Protein AF-A0A9N8HW04-F1 (afdb_monomer_lite)

InterPro domains:
  IPR012430 Transmembrane protein 43 family [PF07787] (110-336)
  IPR012430 Transmembrane protein 43 family [PTHR13416] (10-334)

Secondary structure (DSSP, 8-state):
--EEEEEEEEE-HHHHHHHHHHHGGGHHHHHHHHHHHHHHHHHHHHHHHHHHHHHHHH-EE-S--SS--GGGTTSEEEEEEEEEESS----TTT----TTEEEEEEEEEEEEEEEEEEEEEEE-TTS-EEEEEEEEEEEEEESS---GGGSTT-TT----TT--SS--EEEE-SSEEETTEE--HHHHTT----EE--S---GGG---HHHHHH-EEETTEEEESSSBTTB--TT-EEEEEEEEESEEEEEEEEEETTEEE-EE-TTS-EE-EEEES---HHHHHHHHHHHHHHHHHHHHHHHHHHHHHHHHHHHHHHHHHHTT-THHHHHHHTT--

Organism: NCBI:txid568900

Radius of gyration: 28.49 Å; chains: 1; bounding box: 85×42×63 Å

pLDDT: mean 92.38, std 10.56, range [38.78, 98.62]

Sequence (337 aa):
MSDSVVRITHQSYGSRIAGSCKALCFVPIFLIAGILVLSWNEGNLVTQRKALDEGLKSVVDIPSTESVNAENEGSLIHFVGTAKPDSQVTDPIFGVAPPNALLLKRTVEMYQWTESSHSETRKNTGGSTDTVTTYSYSKEWRDRAVDSGSFEESSGHQNPSGGMLFPSDTVAANPIHVGAFELSSAVVQKMHWYQPLQSGISVDTIQDNSTRNQATVFGSRFYFGDGSSGSPQIGDTRVSFEQVPSQTISVVAKQIGESLSSYTAKSGGSVLLVEAGPHDAAEMFKHANEALTIQTWLIRLGGFLLIYFAFEIAMKPLSVFADVLPFLGDLVEAGTS

Foldseek 3Di:
DWDKDKDKDKFALVNLLVVLVVLLVCLVVLLVVLVVLLVVLVLQLVLALVVLVVLLVFEAEDADQQDDDPVLAQGWYKYKFWKFFPDFDADPAQLQTDPGFQKKWKQKWFWFKDKDKDWDWDADAQLMIMIMIMITIDTDIDSWDDCLVPDPCSDVRDADPPIGPDHIDMDGGPFMDGNLATEDPVQSVVQPPWDWDQDRRDLVSGPDPVVSVQWDDDGQKTKGDDADPVGDDHGIMIMTMITHHGAMKMWTFRDHPRYGHWRQDPSRHTDIFIGGDDDDSVRRSVVVSVVSVVVSVVSNVVSVVSNVVSVVSVCSSVVSVCSNDPVVVVVVVVVVD

Structure (mmCIF, N/CA/C/O backbone):
data_AF-A0A9N8HW04-F1
#
_entry.id   AF-A0A9N8HW04-F1
#
loop_
_atom_site.group_PDB
_atom_site.id
_atom_site.type_symbol
_atom_site.label_atom_id
_atom_site.label_alt_id
_atom_site.label_comp_id
_atom_site.label_asym_id
_atom_site.label_entity_id
_atom_site.label_seq_id
_atom_site.pdbx_PDB_ins_code
_atom_site.Cartn_x
_atom_site.Cartn_y
_atom_site.Cartn_z
_atom_site.occupancy
_atom_site.B_iso_or_equiv
_atom_site.auth_seq_id
_atom_site.auth_comp_id
_atom_site.auth_asym_id
_atom_site.auth_atom_id
_atom_site.pdbx_PDB_model_num
ATOM 1 N N . MET A 1 1 ? 14.595 -18.030 -25.231 1.00 42.56 1 MET A N 1
ATOM 2 C CA . MET A 1 1 ? 15.761 -17.149 -25.439 1.00 42.56 1 MET A CA 1
ATOM 3 C C . MET A 1 1 ? 15.282 -15.757 -25.094 1.00 42.56 1 MET A C 1
ATOM 5 O O . MET A 1 1 ? 14.237 -15.382 -25.605 1.00 42.56 1 MET A O 1
ATOM 9 N N . SER A 1 2 ? 15.911 -15.093 -24.127 1.00 52.59 2 SER A N 1
ATOM 10 C CA . SER A 1 2 ? 15.539 -13.733 -23.725 1.00 52.59 2 SER A CA 1
ATOM 11 C C . SER A 1 2 ? 15.794 -12.791 -24.895 1.00 52.59 2 SER A C 1
ATOM 13 O O . SER A 1 2 ? 16.908 -12.774 -25.419 1.00 52.59 2 SER A O 1
ATOM 15 N N . ASP A 1 3 ? 14.759 -12.072 -25.320 1.00 82.56 3 ASP A N 1
ATOM 16 C CA . ASP A 1 3 ? 14.910 -10.974 -26.265 1.00 82.56 3 ASP A CA 1
ATOM 17 C C . ASP A 1 3 ? 15.660 -9.853 -25.538 1.00 82.56 3 ASP A C 1
ATOM 19 O O . ASP A 1 3 ? 15.223 -9.388 -24.479 1.00 82.56 3 ASP A O 1
ATOM 23 N N . SER A 1 4 ? 16.856 -9.522 -26.017 1.00 86.44 4 SER A N 1
ATOM 24 C CA . SER A 1 4 ? 17.718 -8.541 -25.368 1.00 86.44 4 SER A CA 1
ATOM 25 C C . SER A 1 4 ? 18.508 -7.743 -26.386 1.00 86.44 4 SER A C 1
ATOM 27 O O . SER A 1 4 ? 19.079 -8.310 -27.320 1.00 86.44 4 SER A O 1
ATOM 29 N N . VAL A 1 5 ? 18.611 -6.442 -26.146 1.00 89.62 5 VAL A N 1
ATOM 30 C CA . VAL A 1 5 ? 19.354 -5.502 -26.982 1.00 89.62 5 VAL A CA 1
ATOM 31 C C . VAL A 1 5 ? 20.485 -4.899 -26.165 1.00 89.62 5 VAL A C 1
ATOM 33 O O . VAL A 1 5 ? 20.307 -4.511 -25.013 1.00 89.62 5 VAL A O 1
ATOM 36 N N . VAL A 1 6 ? 21.669 -4.818 -26.769 1.00 90.62 6 VAL A N 1
ATOM 37 C CA . VAL A 1 6 ? 22.848 -4.218 -26.141 1.00 90.62 6 VAL A CA 1
ATOM 38 C C . VAL A 1 6 ? 23.112 -2.855 -26.768 1.00 90.62 6 VAL A C 1
ATOM 40 O O . VAL A 1 6 ? 23.214 -2.726 -27.990 1.00 90.62 6 VAL A O 1
ATOM 43 N N . ARG A 1 7 ? 23.267 -1.837 -25.922 1.00 90.31 7 ARG A N 1
ATOM 44 C CA . ARG A 1 7 ? 23.743 -0.507 -26.303 1.00 90.31 7 ARG A CA 1
ATOM 45 C C . ARG A 1 7 ? 25.068 -0.233 -25.618 1.00 90.31 7 ARG A C 1
ATOM 47 O O . ARG A 1 7 ? 25.233 -0.483 -24.427 1.00 90.31 7 ARG A O 1
ATOM 54 N N . ILE A 1 8 ? 26.016 0.288 -26.385 1.00 89.06 8 ILE A N 1
ATOM 55 C CA . ILE A 1 8 ? 27.321 0.692 -25.872 1.00 89.06 8 ILE A CA 1
ATOM 56 C C . ILE A 1 8 ? 27.398 2.205 -25.975 1.00 89.06 8 ILE A C 1
ATOM 58 O O . ILE A 1 8 ? 27.289 2.765 -27.064 1.00 89.06 8 ILE A O 1
ATOM 62 N N . THR A 1 9 ? 27.598 2.858 -24.838 1.00 89.38 9 THR A N 1
ATOM 63 C CA . THR A 1 9 ? 27.831 4.299 -24.773 1.00 89.38 9 THR A CA 1
ATOM 64 C C . THR A 1 9 ? 29.284 4.549 -24.413 1.00 89.38 9 THR A C 1
ATOM 66 O O . THR A 1 9 ? 29.752 4.110 -23.364 1.00 89.38 9 THR A O 1
ATOM 69 N N . HIS A 1 10 ? 29.987 5.284 -25.271 1.00 87.12 10 HIS A N 1
ATOM 70 C CA . HIS A 1 10 ? 31.363 5.695 -25.025 1.00 87.12 10 HIS A CA 1
ATOM 71 C C . HIS A 1 10 ? 31.406 7.073 -24.360 1.00 87.12 10 HIS A C 1
ATOM 73 O O . HIS A 1 10 ? 30.796 8.030 -24.844 1.00 87.12 10 HIS A O 1
ATOM 79 N N . GLN A 1 11 ? 32.177 7.204 -23.283 1.00 86.25 11 GLN A N 1
ATOM 80 C CA . GLN A 1 11 ? 32.468 8.487 -22.652 1.00 86.25 11 GLN A CA 1
ATOM 81 C C . GLN A 1 11 ? 33.967 8.769 -22.667 1.00 86.25 11 GLN A C 1
ATOM 83 O O . GLN A 1 11 ? 34.772 8.049 -22.071 1.00 86.25 11 GLN A O 1
ATOM 88 N N . SER A 1 12 ? 34.336 9.882 -23.303 1.00 86.88 12 SER A N 1
ATOM 89 C CA . SER A 1 12 ? 35.713 10.368 -23.288 1.00 86.88 12 SER A CA 1
ATOM 90 C C . SER A 1 12 ? 36.120 10.824 -21.886 1.00 86.88 12 SER A C 1
ATOM 92 O O . SER A 1 12 ? 35.294 11.294 -21.100 1.00 86.88 12 SER A O 1
ATOM 94 N N . TYR A 1 13 ? 37.416 10.746 -21.583 1.00 81.56 13 TYR A N 1
ATOM 95 C CA . TYR A 1 13 ? 37.965 11.165 -20.292 1.00 81.56 13 TYR A CA 1
ATOM 96 C C . TYR A 1 13 ? 37.568 12.601 -19.902 1.00 81.56 13 TYR A C 1
ATOM 98 O O . TYR A 1 13 ? 37.073 12.842 -18.801 1.00 81.56 13 TYR A O 1
ATOM 106 N N . GLY A 1 14 ? 37.699 13.554 -20.832 1.00 81.69 14 GLY A N 1
ATOM 107 C CA . GLY A 1 14 ? 37.302 14.947 -20.597 1.00 81.69 14 GLY A CA 1
ATOM 108 C C . GLY A 1 14 ? 35.804 15.107 -20.310 1.00 81.69 14 GLY A C 1
ATOM 109 O O . GLY A 1 14 ? 35.427 15.907 -19.454 1.00 81.69 14 GLY A O 1
ATOM 110 N N . SER A 1 15 ? 34.950 14.307 -20.962 1.00 84.31 15 SER A N 1
ATOM 111 C CA . SER A 1 15 ? 33.507 14.286 -20.687 1.00 84.31 15 SER A CA 1
ATOM 112 C C . SER A 1 15 ? 33.207 13.733 -19.290 1.00 84.31 15 SER A C 1
ATOM 114 O O . SER A 1 15 ? 32.414 14.327 -18.558 1.00 84.31 15 SER A O 1
ATOM 116 N N . ARG A 1 16 ? 33.911 12.672 -18.859 1.00 86.25 16 ARG A N 1
ATOM 117 C CA . ARG A 1 16 ? 33.803 12.114 -17.498 1.00 86.25 16 ARG A CA 1
ATOM 118 C C . ARG A 1 16 ? 34.199 13.131 -16.425 1.00 86.25 16 ARG A C 1
ATOM 120 O O . ARG A 1 16 ? 33.472 13.279 -15.443 1.00 86.25 16 ARG A O 1
ATOM 127 N N . ILE A 1 17 ? 35.293 13.878 -16.622 1.00 83.69 17 ILE A N 1
ATOM 128 C CA . ILE A 1 17 ? 35.695 14.952 -15.695 1.00 83.69 17 ILE A CA 1
ATOM 129 C C . ILE A 1 17 ? 34.605 16.022 -15.631 1.00 83.69 17 ILE A C 1
ATOM 131 O O . ILE A 1 17 ? 34.114 16.331 -14.545 1.00 83.69 17 ILE A O 1
ATOM 135 N N . ALA A 1 18 ? 34.186 16.556 -16.782 1.00 84.25 18 ALA A N 1
ATOM 136 C CA . ALA A 1 18 ? 33.175 17.608 -16.832 1.00 84.25 18 ALA A CA 1
ATOM 137 C C . ALA A 1 18 ? 31.848 17.163 -16.190 1.00 84.25 18 ALA A C 1
ATOM 139 O O . ALA A 1 18 ? 31.234 17.934 -15.452 1.00 84.25 18 ALA A O 1
ATOM 140 N N . GLY A 1 19 ? 31.427 15.917 -16.426 1.00 85.50 19 GLY A N 1
ATOM 141 C CA . GLY A 1 19 ? 30.257 15.310 -15.793 1.00 85.50 19 GLY A CA 1
ATOM 142 C C . GLY A 1 19 ? 30.403 15.196 -14.276 1.00 85.50 19 GLY A C 1
ATOM 143 O O . GLY A 1 19 ? 29.504 15.607 -13.545 1.00 85.50 19 GLY A O 1
ATOM 144 N N . SER A 1 20 ? 31.555 14.723 -13.791 1.00 84.31 20 SER A N 1
ATOM 145 C CA . SER A 1 20 ? 31.823 14.605 -12.352 1.00 84.31 20 SER A CA 1
ATOM 146 C C . SER A 1 20 ? 31.827 15.966 -11.638 1.00 84.31 20 SER A C 1
ATOM 148 O O . SER A 1 20 ? 31.242 16.094 -10.565 1.00 84.31 20 SER A O 1
ATOM 150 N N . CYS A 1 21 ? 32.382 17.013 -12.261 1.00 86.44 21 CYS A N 1
ATOM 151 C CA . CYS A 1 21 ? 32.350 18.372 -11.722 1.00 86.44 21 CYS A CA 1
ATOM 152 C C . CYS A 1 21 ? 30.934 18.962 -11.709 1.00 86.44 21 CYS A C 1
ATOM 154 O O . CYS A 1 21 ? 30.562 19.618 -10.743 1.00 86.44 21 CYS A O 1
ATOM 156 N N . LYS A 1 22 ? 30.115 18.711 -12.742 1.00 88.31 22 LYS A N 1
ATOM 157 C CA . LYS A 1 22 ? 28.698 19.124 -12.747 1.00 88.31 22 LYS A CA 1
ATOM 158 C C . LYS A 1 22 ? 27.902 18.418 -11.649 1.00 88.31 22 LYS A C 1
ATOM 160 O O . LYS A 1 22 ? 27.037 19.032 -11.031 1.00 88.31 22 LYS A O 1
ATOM 165 N N . ALA A 1 23 ? 28.212 17.148 -11.380 1.00 89.75 23 ALA A N 1
ATOM 166 C CA . ALA A 1 23 ? 27.545 16.378 -10.337 1.00 89.75 23 ALA A CA 1
ATOM 167 C C . ALA A 1 23 ? 27.769 16.967 -8.928 1.00 89.75 23 ALA A C 1
ATOM 169 O O . ALA A 1 23 ? 26.885 16.853 -8.080 1.00 89.75 23 ALA A O 1
ATOM 170 N N . LEU A 1 24 ? 28.887 17.674 -8.692 1.00 92.25 24 LEU A N 1
ATOM 171 C CA . LEU A 1 24 ? 29.163 18.353 -7.417 1.00 92.25 24 LEU A CA 1
ATOM 172 C C . LEU A 1 24 ? 28.072 19.352 -7.012 1.00 92.25 24 LEU A C 1
ATOM 174 O O . LEU A 1 24 ? 27.834 19.531 -5.820 1.00 92.25 24 LEU A O 1
ATOM 178 N N . CYS A 1 25 ? 27.365 19.962 -7.969 1.00 92.94 25 CYS A N 1
ATOM 179 C CA . CYS A 1 25 ? 26.252 20.867 -7.672 1.00 92.94 25 CYS A CA 1
ATOM 180 C C . CYS A 1 25 ? 25.104 20.172 -6.917 1.00 92.94 25 CYS A C 1
ATOM 182 O O . CYS A 1 25 ? 24.366 20.834 -6.192 1.00 92.94 25 CYS A O 1
ATOM 184 N N . PHE A 1 26 ? 24.968 18.847 -7.045 1.00 92.25 26 PHE A N 1
ATOM 185 C CA . PHE A 1 26 ? 23.940 18.071 -6.350 1.00 92.25 26 PHE A CA 1
ATOM 186 C C . PHE A 1 26 ? 24.361 17.609 -4.951 1.00 92.25 26 PHE A C 1
ATOM 188 O O . PHE A 1 26 ? 23.495 17.297 -4.139 1.00 92.25 26 PHE A O 1
ATOM 195 N N . VAL A 1 27 ? 25.657 17.606 -4.621 1.00 95.81 27 VAL A N 1
ATOM 196 C CA . VAL A 1 27 ? 26.157 17.221 -3.286 1.00 95.81 27 VAL A CA 1
ATOM 197 C C . VAL A 1 27 ? 25.471 17.994 -2.153 1.00 95.81 27 VAL A C 1
ATOM 199 O O . VAL A 1 27 ? 24.933 17.340 -1.256 1.00 95.81 27 VAL A O 1
ATOM 202 N N . PRO A 1 28 ? 25.411 19.346 -2.160 1.00 96.81 28 PRO A N 1
ATOM 203 C CA . PRO A 1 28 ? 24.719 20.071 -1.096 1.00 96.81 28 PRO A CA 1
ATOM 204 C C . PRO A 1 28 ? 23.227 19.722 -1.029 1.00 96.81 28 PRO A C 1
ATOM 206 O O . PRO A 1 28 ? 22.677 19.661 0.065 1.00 96.81 28 PRO A O 1
ATOM 209 N N . ILE A 1 29 ? 22.584 19.429 -2.166 1.00 96.25 29 ILE A N 1
ATOM 210 C CA . ILE A 1 29 ? 21.167 19.041 -2.214 1.00 96.25 29 ILE A CA 1
ATOM 211 C C . ILE A 1 29 ? 20.957 17.708 -1.491 1.00 96.25 29 ILE A C 1
ATOM 213 O O . ILE A 1 29 ? 20.117 17.632 -0.597 1.00 96.25 29 ILE A O 1
ATOM 217 N N . PHE A 1 30 ? 21.739 16.676 -1.824 1.00 96.19 30 PHE A N 1
ATOM 218 C CA . PHE A 1 30 ? 21.630 15.362 -1.184 1.00 96.19 30 PHE A CA 1
ATOM 219 C C . PHE A 1 30 ? 21.978 15.404 0.309 1.00 96.19 30 PHE A C 1
ATOM 221 O O . PHE A 1 30 ? 21.283 14.777 1.108 1.00 96.19 30 PHE A O 1
ATOM 228 N N . LEU A 1 31 ? 22.999 16.175 0.705 1.00 97.69 31 LEU A N 1
ATOM 229 C CA . LEU A 1 31 ? 23.351 16.351 2.118 1.00 97.69 31 LEU A CA 1
ATOM 230 C C . LEU A 1 31 ? 22.223 17.024 2.904 1.00 97.69 31 LEU A C 1
ATOM 232 O O . LEU A 1 31 ? 21.816 16.512 3.945 1.00 97.69 31 LEU A O 1
ATOM 236 N N . ILE A 1 32 ? 21.692 18.143 2.401 1.00 97.69 32 ILE A N 1
ATOM 237 C CA . ILE A 1 32 ? 20.599 18.865 3.064 1.00 97.69 32 ILE A CA 1
ATOM 238 C C . ILE A 1 32 ? 19.352 17.981 3.129 1.00 97.69 32 ILE A C 1
ATOM 240 O O . ILE A 1 32 ? 18.759 17.853 4.197 1.00 97.69 32 ILE A O 1
ATOM 244 N N . ALA A 1 33 ? 18.980 17.325 2.027 1.00 97.25 33 ALA A N 1
ATOM 245 C CA . ALA A 1 33 ? 17.832 16.426 1.994 1.00 97.25 33 ALA A CA 1
ATOM 246 C C . ALA A 1 33 ? 17.979 15.273 2.999 1.00 97.25 33 ALA A C 1
ATOM 248 O O . ALA A 1 33 ? 17.059 15.024 3.774 1.00 97.25 33 ALA A O 1
ATOM 249 N N . GLY A 1 34 ? 19.144 14.616 3.044 1.00 97.56 34 GLY A N 1
ATOM 250 C CA . GLY A 1 34 ? 19.423 13.547 4.002 1.00 97.56 34 GLY A CA 1
ATOM 251 C C . GLY A 1 34 ? 19.305 14.017 5.454 1.00 97.56 34 GLY A C 1
ATOM 252 O O . GLY A 1 34 ? 18.624 13.375 6.253 1.00 97.56 34 GLY A O 1
ATOM 253 N N . ILE A 1 35 ? 19.889 15.173 5.790 1.00 97.19 35 ILE A N 1
ATOM 254 C CA . ILE A 1 35 ? 19.800 15.760 7.137 1.00 97.19 35 ILE A CA 1
ATOM 255 C C . ILE A 1 35 ? 18.350 16.101 7.498 1.00 97.19 35 ILE A C 1
ATOM 257 O O . ILE A 1 35 ? 17.911 15.778 8.604 1.00 97.19 35 ILE A O 1
ATOM 261 N N . LEU A 1 36 ? 17.597 16.727 6.587 1.00 97.75 36 LEU A N 1
ATOM 262 C CA . LEU A 1 36 ? 16.200 17.100 6.822 1.00 97.75 36 LEU A CA 1
ATOM 263 C C . LEU A 1 36 ? 15.318 15.867 7.033 1.00 97.75 36 LEU A C 1
ATOM 265 O O . LEU A 1 36 ? 14.559 15.833 7.999 1.00 97.75 36 LEU A O 1
ATOM 269 N N . VAL A 1 37 ? 15.457 14.843 6.185 1.00 97.50 37 VAL A N 1
ATOM 270 C CA . VAL A 1 37 ? 14.709 13.581 6.302 1.00 97.50 37 VAL A CA 1
ATOM 271 C C . VAL A 1 37 ? 15.005 12.897 7.634 1.00 97.50 37 VAL A C 1
ATOM 273 O O . VAL A 1 37 ? 14.074 12.520 8.343 1.00 97.50 37 VAL A O 1
ATOM 276 N N . LEU A 1 38 ? 16.281 12.775 8.013 1.00 97.62 38 LEU A N 1
ATOM 277 C CA . LEU A 1 38 ? 16.673 12.151 9.279 1.00 97.62 38 LEU A CA 1
ATOM 278 C C . LEU A 1 38 ? 16.177 12.945 10.495 1.00 97.62 38 LEU A C 1
ATOM 280 O O . LEU A 1 38 ? 15.653 12.351 11.435 1.00 97.62 38 LEU A O 1
ATOM 284 N N . SER A 1 39 ? 16.299 14.275 10.467 1.00 97.62 39 SER A N 1
ATOM 285 C CA . SER A 1 39 ? 15.874 15.141 11.578 1.00 97.62 39 SER A CA 1
ATOM 286 C C . SER A 1 39 ? 14.357 15.126 11.756 1.00 97.62 39 SER A C 1
ATOM 288 O O . SER A 1 39 ? 13.860 15.005 12.875 1.00 97.62 39 SER A O 1
ATOM 290 N N . TRP A 1 40 ? 13.613 15.208 10.649 1.00 97.38 40 TRP A N 1
ATOM 291 C CA . TRP A 1 40 ? 12.157 15.096 10.650 1.00 97.38 40 TRP A CA 1
ATOM 292 C C . TRP A 1 40 ? 11.702 13.724 11.159 1.00 97.38 40 TRP A C 1
ATOM 294 O O . TRP A 1 40 ? 10.812 13.645 12.005 1.00 97.38 40 TRP A O 1
ATOM 304 N N . ASN A 1 41 ? 12.358 12.648 10.713 1.00 97.50 41 ASN A N 1
ATOM 305 C CA . ASN A 1 41 ? 12.060 11.290 11.157 1.00 97.50 41 ASN A CA 1
ATOM 306 C C . ASN A 1 41 ? 12.289 11.105 12.666 1.00 97.50 41 ASN A C 1
ATOM 308 O O . ASN A 1 41 ? 11.444 10.525 13.344 1.00 97.50 41 ASN A O 1
ATOM 312 N N . GLU A 1 42 ? 13.388 11.635 13.214 1.00 96.38 42 GLU A N 1
ATOM 313 C CA . GLU A 1 42 ? 13.662 11.560 14.655 1.00 96.38 42 GLU A CA 1
ATOM 314 C C . GLU A 1 42 ? 12.624 12.337 15.475 1.00 96.38 42 GLU A C 1
ATOM 316 O O . GLU A 1 42 ? 12.128 11.845 16.490 1.00 96.38 42 GLU A O 1
ATOM 321 N N . GLY A 1 43 ? 12.246 13.529 15.003 1.00 96.06 43 GLY A N 1
ATOM 322 C CA . GLY A 1 43 ? 11.179 14.320 15.612 1.00 96.06 43 GLY A CA 1
ATOM 323 C C . GLY A 1 43 ? 9.853 13.558 15.651 1.00 96.06 43 GLY A C 1
ATOM 324 O O . GLY A 1 43 ? 9.228 13.457 16.708 1.00 96.06 43 GLY A O 1
ATOM 325 N N . ASN A 1 44 ? 9.459 12.955 14.527 1.00 95.44 44 ASN A N 1
ATOM 326 C CA . ASN A 1 44 ? 8.241 12.151 14.438 1.00 95.44 44 ASN A CA 1
ATOM 327 C C . ASN A 1 44 ? 8.283 10.916 15.343 1.00 95.44 44 ASN A C 1
ATOM 329 O O . ASN A 1 44 ? 7.299 10.648 16.032 1.00 95.44 44 ASN A O 1
ATOM 333 N N . LEU A 1 45 ? 9.409 10.195 15.394 1.00 96.88 45 LEU A N 1
ATOM 334 C CA . LEU A 1 45 ? 9.591 9.045 16.283 1.00 96.88 45 LEU A CA 1
ATOM 335 C C . LEU A 1 45 ? 9.354 9.430 17.744 1.00 96.88 45 LEU A C 1
ATOM 337 O O . LEU A 1 45 ? 8.599 8.757 18.444 1.00 96.88 45 LEU A O 1
ATOM 341 N N . VAL A 1 46 ? 9.993 10.503 18.217 1.00 97.25 46 VAL A N 1
ATOM 342 C CA . VAL A 1 46 ? 9.869 10.946 19.612 1.00 97.25 46 VAL A CA 1
ATOM 343 C C . VAL A 1 46 ? 8.436 11.376 19.917 1.00 97.25 46 VAL A C 1
ATOM 345 O O . VAL A 1 46 ? 7.887 10.996 20.954 1.00 97.25 46 VAL A O 1
ATOM 348 N N . THR A 1 47 ? 7.821 12.147 19.019 1.00 97.62 47 THR A N 1
ATOM 349 C CA . THR A 1 47 ? 6.434 12.604 19.153 1.00 97.62 47 THR A CA 1
ATOM 350 C C . THR A 1 47 ? 5.464 11.429 19.234 1.00 97.62 47 THR A C 1
ATOM 352 O O . THR A 1 47 ? 4.632 11.380 20.146 1.00 97.62 47 THR A O 1
ATOM 355 N N . GLN A 1 48 ? 5.607 10.457 18.335 1.00 97.69 48 GLN A N 1
ATOM 356 C CA . GLN A 1 48 ? 4.719 9.306 18.251 1.00 97.69 48 GLN A CA 1
ATOM 357 C C . GLN A 1 48 ? 4.943 8.312 19.395 1.00 97.69 48 GLN A C 1
ATOM 359 O O . GLN A 1 48 ? 3.974 7.828 19.971 1.00 97.69 48 GLN A O 1
ATOM 364 N N . ARG A 1 49 ? 6.192 8.056 19.804 1.00 97.44 49 ARG A N 1
ATOM 365 C CA . ARG A 1 49 ? 6.487 7.183 20.952 1.00 97.44 49 ARG A CA 1
ATOM 366 C C . ARG A 1 49 ? 5.911 7.749 22.249 1.00 97.44 49 ARG A C 1
ATOM 368 O O . ARG A 1 49 ? 5.252 7.024 22.982 1.00 97.44 49 ARG A O 1
ATOM 375 N N . LYS A 1 50 ? 6.049 9.060 22.482 1.00 97.94 50 LYS A N 1
ATOM 376 C CA . LYS A 1 50 ? 5.391 9.729 23.618 1.00 97.94 50 LYS A CA 1
ATOM 377 C C . LYS A 1 50 ? 3.867 9.612 23.561 1.00 97.94 50 LYS A C 1
ATOM 379 O O . LYS A 1 50 ? 3.247 9.476 24.608 1.00 97.94 50 LYS A O 1
ATOM 384 N N . ALA A 1 51 ? 3.273 9.665 22.366 1.00 98.12 51 ALA A N 1
ATOM 385 C CA . ALA A 1 51 ? 1.830 9.502 22.203 1.00 98.12 51 ALA A CA 1
ATOM 386 C C . ALA A 1 51 ? 1.367 8.079 22.536 1.00 98.12 51 ALA A C 1
ATOM 388 O O . ALA A 1 51 ? 0.366 7.920 23.226 1.00 98.12 51 ALA A O 1
ATOM 389 N N . LEU A 1 52 ? 2.114 7.058 22.103 1.00 98.12 52 LEU A N 1
ATOM 390 C CA . LEU A 1 52 ? 1.843 5.662 22.454 1.00 98.12 52 LEU A CA 1
ATOM 391 C C . LEU A 1 52 ? 2.034 5.407 23.957 1.00 98.12 52 LEU A C 1
ATOM 393 O O . LEU A 1 52 ? 1.184 4.770 24.565 1.00 98.12 52 LEU A O 1
ATOM 397 N N . ASP A 1 53 ? 3.087 5.952 24.574 1.00 97.75 53 ASP A N 1
ATOM 398 C CA . ASP A 1 53 ? 3.332 5.825 26.020 1.00 97.75 53 ASP A CA 1
ATOM 399 C C . ASP A 1 53 ? 2.262 6.535 26.864 1.00 97.75 53 ASP A C 1
ATOM 401 O O . ASP A 1 53 ? 1.917 6.075 27.954 1.00 97.75 53 ASP A O 1
ATOM 405 N N . GLU A 1 54 ? 1.768 7.688 26.399 1.00 98.12 54 GLU A N 1
ATOM 406 C CA . GLU A 1 54 ? 0.641 8.390 27.016 1.00 98.12 54 GLU A CA 1
ATOM 407 C C . GLU A 1 54 ? -0.646 7.578 26.856 1.00 98.12 54 GLU A C 1
ATOM 409 O O . GLU A 1 54 ? -1.329 7.340 27.849 1.00 98.12 54 GLU A O 1
ATOM 414 N N . GLY A 1 55 ? -0.932 7.114 25.636 1.00 97.62 55 GLY A N 1
ATOM 415 C CA . GLY A 1 55 ? -2.113 6.316 25.322 1.00 97.62 55 GLY A CA 1
ATOM 416 C C . GLY A 1 55 ? -2.178 5.023 26.128 1.00 97.62 55 GLY A C 1
ATOM 417 O O . GLY A 1 55 ? -3.207 4.730 26.719 1.00 97.62 55 GLY A O 1
ATOM 418 N N . LEU A 1 56 ? -1.068 4.293 26.253 1.00 97.81 56 LEU A N 1
ATOM 419 C CA . LEU A 1 56 ? -1.008 3.063 27.047 1.00 97.81 56 LEU A CA 1
ATOM 420 C C . LEU A 1 56 ? -1.335 3.300 28.532 1.00 97.81 56 LEU A C 1
ATOM 422 O O . LEU A 1 56 ? -1.838 2.409 29.204 1.00 97.81 56 LEU A O 1
ATOM 426 N N . LYS A 1 57 ? -1.050 4.496 29.060 1.00 97.19 57 LYS A N 1
ATOM 427 C CA . LYS A 1 57 ? -1.352 4.854 30.456 1.00 97.19 57 LYS A CA 1
ATOM 428 C C . LYS A 1 57 ? -2.775 5.370 30.654 1.00 97.19 57 LYS A C 1
ATOM 430 O O . LYS A 1 57 ? -3.233 5.393 31.793 1.00 97.19 57 LYS A O 1
ATOM 435 N N . SER A 1 58 ? -3.422 5.857 29.595 1.00 96.31 58 SER A N 1
ATOM 436 C CA . SER A 1 58 ? -4.754 6.469 29.652 1.00 96.31 58 SER A CA 1
ATOM 437 C C . SER A 1 58 ? -5.862 5.608 29.052 1.00 96.31 58 SER A C 1
ATOM 439 O O . SER A 1 58 ? -7.029 5.950 29.229 1.00 96.31 58 SER A O 1
ATOM 441 N N . VAL A 1 59 ? -5.513 4.529 28.344 1.00 98.19 59 VAL A N 1
ATOM 442 C CA . VAL A 1 59 ? -6.476 3.634 27.705 1.00 98.19 59 VAL A CA 1
ATOM 443 C C . VAL A 1 59 ? -7.378 2.970 28.743 1.00 98.19 59 VAL A C 1
ATOM 445 O O . VAL A 1 59 ? -6.921 2.506 29.788 1.00 98.19 59 VAL A O 1
ATOM 448 N N . VAL A 1 60 ? -8.671 2.945 28.441 1.00 97.88 60 VAL A N 1
ATOM 449 C CA . VAL A 1 60 ? -9.700 2.280 29.238 1.00 97.88 60 VAL A CA 1
ATOM 450 C C . VAL A 1 60 ? -10.189 1.062 28.467 1.00 97.88 60 VAL A C 1
ATOM 452 O O . VAL A 1 60 ? -10.825 1.204 27.423 1.00 97.88 60 VAL A O 1
ATOM 455 N N . ASP A 1 61 ? -9.911 -0.132 28.981 1.00 97.50 61 ASP A N 1
ATOM 456 C CA . ASP A 1 61 ? -10.462 -1.367 28.425 1.00 97.50 61 ASP A CA 1
ATOM 457 C C . ASP A 1 61 ? -11.965 -1.435 28.728 1.00 97.50 61 ASP A C 1
ATOM 459 O O . ASP A 1 61 ? -12.378 -1.415 29.893 1.00 97.50 61 ASP A O 1
ATOM 463 N N . ILE A 1 62 ? -12.798 -1.522 27.689 1.00 96.50 62 ILE A N 1
ATOM 464 C CA . ILE A 1 62 ? -14.241 -1.714 27.845 1.00 96.50 62 ILE A CA 1
ATOM 465 C C . ILE A 1 62 ? -14.601 -3.187 27.585 1.00 96.50 62 ILE A C 1
ATOM 467 O O . ILE A 1 62 ? -14.231 -3.755 26.556 1.00 96.50 62 ILE A O 1
ATOM 471 N N . PRO A 1 63 ? -15.336 -3.845 28.500 1.00 90.62 63 PRO A N 1
ATOM 472 C CA . PRO A 1 63 ? -15.601 -5.283 28.411 1.00 90.62 63 PRO A CA 1
ATOM 473 C C . PRO A 1 63 ? -16.725 -5.643 27.430 1.00 90.62 63 PRO A C 1
ATOM 475 O O . PRO A 1 63 ? -16.930 -6.817 27.130 1.00 90.62 63 PRO A O 1
ATOM 478 N N . SER A 1 64 ? -17.500 -4.658 26.973 1.00 92.12 64 SER A N 1
ATOM 479 C CA . SER A 1 64 ? -18.639 -4.856 26.082 1.00 92.12 64 SER A CA 1
ATOM 480 C C . SER A 1 64 ? -18.738 -3.711 25.088 1.00 92.12 64 SER A C 1
ATOM 482 O O . SER A 1 64 ? -18.489 -2.557 25.429 1.00 92.12 64 SER A O 1
ATOM 484 N N . THR A 1 65 ? -19.137 -4.054 23.867 1.00 94.56 65 THR A N 1
ATOM 485 C CA . THR A 1 65 ? -19.403 -3.109 22.782 1.00 94.56 65 THR A CA 1
ATOM 486 C C . THR A 1 65 ? -20.897 -2.934 22.521 1.00 94.56 65 THR A C 1
ATOM 488 O O . THR A 1 65 ? -21.262 -2.159 21.655 1.00 94.56 65 THR A O 1
ATOM 491 N N . GLU A 1 66 ? -21.781 -3.599 23.274 1.00 93.44 66 GLU A N 1
ATOM 492 C CA . GLU A 1 66 ? -23.234 -3.624 23.013 1.00 93.44 66 GLU A CA 1
ATOM 493 C C . GLU A 1 66 ? -23.950 -2.306 23.351 1.00 93.44 66 GLU A C 1
ATOM 495 O O . GLU A 1 66 ? -25.078 -2.073 22.924 1.00 93.44 66 GLU A O 1
ATOM 500 N N . SER A 1 67 ? -23.313 -1.435 24.132 1.00 93.06 67 SER A N 1
ATOM 501 C CA . SER A 1 67 ? -23.845 -0.121 24.489 1.00 93.06 67 SER A CA 1
ATOM 502 C C . SER A 1 67 ? -22.718 0.882 24.679 1.00 93.06 67 SER A C 1
ATOM 504 O O . SER A 1 67 ? -21.694 0.553 25.281 1.00 93.06 67 SER A O 1
ATOM 506 N N . VAL A 1 68 ? -22.940 2.122 24.254 1.00 94.44 68 VAL A N 1
ATOM 507 C CA . VAL A 1 68 ? -22.001 3.222 24.485 1.00 94.44 68 VAL A CA 1
ATOM 508 C C . VAL A 1 68 ? -22.149 3.747 25.913 1.00 94.44 68 VAL A C 1
ATOM 510 O O . VAL A 1 68 ? -23.236 4.151 26.326 1.00 94.44 68 VAL A O 1
ATOM 513 N N . ASN A 1 69 ? -21.047 3.781 26.668 1.00 94.56 69 ASN A N 1
ATOM 514 C CA . ASN A 1 69 ? -21.006 4.454 27.966 1.00 94.56 69 ASN A CA 1
ATOM 515 C C . ASN A 1 69 ? -20.615 5.928 27.773 1.00 94.56 69 ASN A C 1
ATOM 517 O O . ASN A 1 69 ? -19.502 6.225 27.340 1.00 94.56 69 ASN A O 1
ATOM 521 N N . ALA A 1 70 ? -21.508 6.850 28.136 1.00 94.75 70 ALA A N 1
ATOM 522 C CA . ALA A 1 70 ? -21.262 8.290 28.051 1.00 94.75 70 ALA A CA 1
ATOM 523 C C . ALA A 1 70 ? -20.092 8.771 28.936 1.00 94.75 70 ALA A C 1
ATOM 525 O O . ALA A 1 70 ? -19.499 9.806 28.647 1.00 94.75 70 ALA A O 1
ATOM 526 N N . GLU A 1 71 ? -19.714 8.026 29.980 1.00 95.69 71 GLU A N 1
ATOM 527 C CA . GLU A 1 71 ? -18.552 8.346 30.828 1.00 95.69 71 GLU A CA 1
ATOM 528 C C . GLU A 1 71 ? -17.212 8.191 30.091 1.00 95.69 71 GLU A C 1
ATOM 530 O O . GLU A 1 71 ? -16.214 8.793 30.482 1.00 95.69 71 GLU A O 1
ATOM 535 N N . ASN A 1 72 ? -17.193 7.419 29.002 1.00 96.38 72 ASN A N 1
ATOM 536 C CA . ASN A 1 72 ? -16.014 7.241 28.159 1.00 96.38 72 ASN A CA 1
ATOM 537 C C . ASN A 1 72 ? -15.894 8.313 27.069 1.00 96.38 72 ASN A C 1
ATOM 539 O O . ASN A 1 72 ? -14.956 8.262 26.275 1.00 96.38 72 ASN A O 1
ATOM 543 N N . GLU A 1 73 ? -16.814 9.279 27.005 1.00 97.06 73 GLU A N 1
ATOM 544 C CA . GLU A 1 73 ? -16.793 10.310 25.972 1.00 97.06 73 GLU A CA 1
ATOM 545 C C . GLU A 1 73 ? -15.468 11.080 25.977 1.00 97.06 73 GLU A C 1
ATOM 547 O O . GLU A 1 73 ? -15.044 11.661 26.976 1.00 97.06 73 GLU A O 1
ATOM 552 N N . GLY A 1 74 ? -14.791 11.074 24.830 1.00 96.75 74 GLY A N 1
ATOM 553 C CA . GLY A 1 74 ? -13.486 11.690 24.657 1.00 96.75 74 GLY A CA 1
ATOM 554 C C . GLY A 1 74 ? -12.300 10.924 25.254 1.00 96.75 74 GLY A C 1
ATOM 555 O O . GLY A 1 74 ? -11.157 11.326 25.006 1.00 96.75 74 GLY A O 1
ATOM 556 N N . SER A 1 75 ? -12.545 9.829 25.973 1.00 97.00 75 SER A N 1
ATOM 557 C CA . SER A 1 75 ? -11.515 8.932 26.493 1.00 97.00 75 SER A CA 1
ATOM 558 C C . SER A 1 75 ? -10.962 8.037 25.391 1.00 97.00 75 SER A C 1
ATOM 560 O O . SER A 1 75 ? -11.631 7.736 24.399 1.00 97.00 75 SER A O 1
ATOM 562 N N . LEU A 1 76 ? -9.711 7.612 25.568 1.00 98.19 76 LEU A N 1
ATOM 563 C CA . LEU A 1 76 ? -9.117 6.566 24.751 1.00 98.19 76 LEU A CA 1
ATOM 564 C C . LEU A 1 76 ? -9.607 5.219 25.281 1.00 98.19 76 LEU A C 1
ATOM 566 O O . LEU A 1 76 ? -9.330 4.878 26.426 1.00 98.19 76 LEU A O 1
ATOM 570 N N . ILE A 1 77 ? -10.332 4.472 24.460 1.00 98.38 77 ILE A N 1
ATOM 571 C CA . ILE A 1 77 ? -10.890 3.172 24.823 1.00 98.38 77 ILE A CA 1
ATOM 572 C C . ILE A 1 77 ? -10.214 2.056 24.034 1.00 98.38 77 ILE A C 1
ATOM 574 O O . ILE A 1 77 ? -9.794 2.263 22.893 1.00 98.38 77 ILE A O 1
ATOM 578 N N . HIS A 1 78 ? -10.137 0.878 24.645 1.00 98.62 78 HIS A N 1
ATOM 579 C CA . HIS A 1 78 ? -9.819 -0.381 23.982 1.00 98.62 78 HIS A CA 1
ATOM 580 C C . HIS A 1 78 ? -11.020 -1.312 24.042 1.00 98.62 78 HIS A C 1
ATOM 582 O O . HIS A 1 78 ? -11.685 -1.403 25.071 1.00 98.62 78 HIS A O 1
ATOM 588 N N . PHE A 1 79 ? -11.286 -2.016 22.948 1.00 98.19 79 PHE A N 1
ATOM 589 C CA . PHE A 1 79 ? -12.232 -3.122 22.956 1.00 98.19 79 PHE A CA 1
ATOM 590 C C . PHE A 1 79 ? -11.874 -4.187 21.933 1.00 98.19 79 PHE A C 1
ATOM 592 O O . PHE A 1 79 ? -11.191 -3.934 20.938 1.00 98.19 79 PHE A O 1
ATOM 599 N N . VAL A 1 80 ? -12.440 -5.371 22.157 1.00 98.38 80 VAL A N 1
ATOM 600 C CA . VAL A 1 80 ? -12.445 -6.488 21.216 1.00 98.38 80 VAL A CA 1
ATOM 601 C C . VAL A 1 80 ? -13.889 -6.792 20.841 1.00 98.38 80 VAL A C 1
ATOM 603 O O . VAL A 1 80 ? -14.749 -6.932 21.709 1.00 98.38 80 VAL A O 1
ATOM 606 N N . GLY A 1 81 ? -14.173 -6.915 19.548 1.00 97.88 81 GLY A N 1
ATOM 607 C CA . GLY A 1 81 ? -15.521 -7.237 19.092 1.00 97.88 81 GLY A CA 1
ATOM 608 C C . GLY A 1 81 ? -15.580 -7.643 17.630 1.00 97.88 81 GLY A C 1
ATOM 609 O O . GLY A 1 81 ? -14.630 -7.470 16.870 1.00 97.88 81 GLY A O 1
ATOM 610 N N . THR A 1 82 ? -16.702 -8.235 17.228 1.00 98.12 82 THR A N 1
ATOM 611 C CA . THR A 1 82 ? -16.911 -8.659 15.841 1.00 98.12 82 THR A CA 1
ATOM 612 C C . THR A 1 82 ? -17.343 -7.475 14.988 1.00 98.12 82 THR A C 1
ATOM 614 O O . THR A 1 82 ? -18.441 -6.956 15.176 1.00 98.12 82 THR A O 1
ATOM 617 N N . ALA A 1 83 ? -16.508 -7.094 14.022 1.00 98.19 83 ALA A N 1
ATOM 618 C CA . ALA A 1 83 ? -16.863 -6.105 13.015 1.00 98.19 83 ALA A CA 1
ATOM 619 C C . ALA A 1 83 ? -17.815 -6.721 11.989 1.00 98.19 83 ALA A C 1
ATOM 621 O O . ALA A 1 83 ? -17.521 -7.776 11.413 1.00 98.19 83 ALA A O 1
ATOM 622 N N . LYS A 1 84 ? -18.958 -6.076 11.763 1.00 97.88 84 LYS A N 1
ATOM 623 C CA . LYS A 1 84 ? -20.007 -6.525 10.847 1.00 97.88 84 LYS A CA 1
ATOM 624 C C . LYS A 1 84 ? -20.423 -5.387 9.920 1.00 97.88 84 LYS A C 1
ATOM 626 O O . LYS A 1 84 ? -20.534 -4.253 10.378 1.00 97.88 84 LYS A O 1
ATOM 631 N N . PRO A 1 85 ? -20.652 -5.674 8.634 1.00 97.50 85 PRO A N 1
ATOM 632 C CA . PRO A 1 85 ? -21.227 -4.698 7.731 1.00 97.50 85 PRO A CA 1
ATOM 633 C C . PRO A 1 85 ? -22.757 -4.698 7.870 1.00 97.50 85 PRO A C 1
ATOM 635 O O . PRO A 1 85 ? -23.364 -5.764 7.990 1.00 97.50 85 PRO A O 1
ATOM 638 N N . ASP A 1 86 ? -23.384 -3.527 7.791 1.00 94.44 86 ASP A N 1
ATOM 639 C CA . ASP A 1 86 ? -24.855 -3.424 7.750 1.00 94.44 86 ASP A CA 1
ATOM 640 C C . ASP A 1 86 ? -25.401 -3.622 6.331 1.00 94.44 86 ASP A C 1
ATOM 642 O O . ASP A 1 86 ? -26.567 -3.965 6.127 1.00 94.44 86 ASP A O 1
ATOM 646 N N . SER A 1 87 ? -24.545 -3.401 5.335 1.00 92.88 87 SER A N 1
ATOM 647 C CA . SER A 1 87 ? -24.860 -3.513 3.918 1.00 92.88 87 SER A CA 1
ATOM 648 C C . SER A 1 87 ? -23.854 -4.412 3.204 1.00 92.88 87 SER A C 1
ATOM 650 O O . SER A 1 87 ? -22.670 -4.463 3.534 1.00 92.88 87 SER A O 1
ATOM 652 N N . GLN A 1 88 ? -24.328 -5.157 2.207 1.00 95.00 88 GLN A N 1
ATOM 653 C CA . GLN A 1 88 ? -23.463 -6.016 1.406 1.00 95.00 88 GLN A CA 1
ATOM 654 C C . GLN A 1 88 ? -22.613 -5.171 0.452 1.00 95.00 88 GLN A C 1
ATOM 656 O O . GLN A 1 88 ? -23.144 -4.431 -0.379 1.00 95.00 88 GLN A O 1
ATOM 661 N N . VAL A 1 89 ? -21.290 -5.326 0.524 1.00 95.94 89 VAL A N 1
ATOM 662 C CA . VAL A 1 89 ? -20.377 -4.723 -0.455 1.00 95.94 89 VAL A CA 1
ATOM 663 C C . VAL A 1 89 ? -20.567 -5.389 -1.806 1.00 95.94 89 VAL A C 1
ATOM 665 O O . VAL A 1 89 ? -20.577 -6.614 -1.899 1.00 95.94 89 VAL A O 1
ATOM 668 N N . THR A 1 90 ? -20.683 -4.576 -2.851 1.00 96.81 90 THR A N 1
ATOM 669 C CA . THR A 1 90 ? -20.797 -5.038 -4.235 1.00 96.81 90 THR A CA 1
ATOM 670 C C . THR A 1 90 ? -19.821 -4.265 -5.107 1.00 96.81 90 THR A C 1
ATOM 672 O O . THR A 1 90 ? -19.790 -3.035 -5.064 1.00 96.81 90 THR A O 1
ATOM 675 N N . ASP A 1 91 ? -19.032 -4.974 -5.910 1.00 97.94 91 ASP A N 1
ATOM 676 C CA . ASP A 1 91 ? -18.203 -4.343 -6.929 1.00 97.94 91 ASP A CA 1
ATOM 677 C C . ASP A 1 91 ? -19.095 -3.711 -8.016 1.00 97.94 91 ASP A C 1
ATOM 679 O O . ASP A 1 91 ? -19.913 -4.415 -8.614 1.00 97.94 91 ASP A O 1
ATOM 683 N N . PRO A 1 92 ? -18.942 -2.410 -8.318 1.00 96.81 92 PRO A N 1
ATOM 684 C CA . PRO A 1 92 ? -19.861 -1.703 -9.207 1.00 96.81 92 PRO A CA 1
ATOM 685 C C . PRO A 1 92 ? -19.738 -2.098 -10.686 1.00 96.81 92 PRO A C 1
ATOM 687 O O . PRO A 1 92 ? -20.653 -1.822 -11.456 1.00 96.81 92 PRO A O 1
ATOM 690 N N . ILE A 1 93 ? -18.626 -2.715 -11.103 1.00 97.56 93 ILE A N 1
ATOM 691 C CA . ILE A 1 93 ? -18.393 -3.111 -12.502 1.00 97.56 93 ILE A CA 1
ATOM 692 C C . ILE A 1 93 ? -18.770 -4.580 -12.696 1.00 97.56 93 ILE A C 1
ATOM 694 O O . ILE A 1 93 ? -19.481 -4.938 -13.633 1.00 97.56 93 ILE A O 1
ATOM 698 N N . PHE A 1 94 ? -18.301 -5.436 -11.793 1.00 97.75 94 PHE A N 1
ATOM 699 C CA . PHE A 1 94 ? -18.379 -6.884 -11.929 1.00 97.75 94 PHE A CA 1
ATOM 700 C C . PHE A 1 94 ? -19.534 -7.509 -11.146 1.00 97.75 94 PHE A C 1
ATOM 702 O O . PHE A 1 94 ? -19.783 -8.703 -11.295 1.00 97.75 94 PHE A O 1
ATOM 709 N N . GLY A 1 95 ? -20.223 -6.743 -10.297 1.00 96.75 95 GLY A N 1
ATOM 710 C CA . GLY A 1 95 ? -21.327 -7.224 -9.460 1.00 96.75 95 GLY A CA 1
ATOM 711 C C . GLY A 1 95 ? -20.920 -8.277 -8.427 1.00 96.75 95 GLY A C 1
ATOM 712 O O . GLY A 1 95 ? -21.778 -8.950 -7.861 1.00 96.75 95 GLY A O 1
ATOM 713 N N . VAL A 1 96 ? -19.616 -8.452 -8.187 1.00 97.62 96 VAL A N 1
ATOM 714 C CA . VAL A 1 96 ? -19.089 -9.391 -7.192 1.00 97.62 96 VAL A CA 1
ATOM 715 C C . VAL A 1 96 ? -19.466 -8.891 -5.806 1.00 97.62 96 VAL A C 1
ATOM 717 O O . VAL A 1 96 ? -19.097 -7.781 -5.430 1.00 97.62 96 VAL A O 1
ATOM 720 N N . ALA A 1 97 ? -20.193 -9.713 -5.055 1.00 96.75 97 ALA A N 1
ATOM 721 C CA . ALA A 1 97 ? -20.765 -9.329 -3.772 1.00 96.75 97 ALA A CA 1
ATOM 722 C C . ALA A 1 97 ? -20.585 -10.448 -2.734 1.00 96.75 97 ALA A C 1
ATOM 724 O O . ALA A 1 97 ? -21.511 -11.230 -2.496 1.00 96.75 97 ALA A O 1
ATOM 725 N N . PRO A 1 98 ? -19.397 -10.602 -2.126 1.00 96.06 98 PRO A N 1
ATOM 726 C CA . PRO A 1 98 ? -19.204 -11.630 -1.116 1.00 96.06 98 PRO A CA 1
ATOM 727 C C . PRO A 1 98 ? -20.051 -11.365 0.142 1.00 96.06 98 PRO A C 1
ATOM 729 O O . PRO A 1 98 ? -20.244 -10.212 0.537 1.00 96.06 98 PRO A O 1
ATOM 732 N N . PRO A 1 99 ? -20.561 -12.420 0.800 1.00 94.12 99 PRO A N 1
ATOM 733 C CA . PRO A 1 99 ? -21.375 -12.263 1.997 1.00 94.12 99 PRO A CA 1
ATOM 734 C C . PRO A 1 99 ? -20.531 -11.753 3.171 1.00 94.12 99 PRO A C 1
ATOM 736 O O . PRO A 1 99 ? -19.434 -12.251 3.420 1.00 94.12 99 PRO A O 1
ATOM 739 N N . ASN A 1 100 ? -21.083 -10.806 3.933 1.00 94.44 100 ASN A N 1
ATOM 740 C CA . ASN A 1 100 ? -20.490 -10.266 5.163 1.00 94.44 100 ASN A CA 1
ATOM 741 C C . ASN A 1 100 ? -19.064 -9.700 5.006 1.00 94.44 100 ASN A C 1
ATOM 743 O O . ASN A 1 100 ? -18.305 -9.685 5.975 1.00 94.44 100 ASN A O 1
ATOM 747 N N . ALA A 1 101 ? -18.668 -9.247 3.815 1.00 97.19 101 ALA A N 1
ATOM 748 C CA . ALA A 1 101 ? -17.393 -8.559 3.640 1.00 97.19 101 ALA A CA 1
ATOM 749 C C . ALA A 1 101 ? -17.465 -7.124 4.177 1.00 97.19 101 ALA A C 1
ATOM 751 O O . ALA A 1 101 ? -18.422 -6.402 3.915 1.00 97.19 101 ALA A O 1
ATOM 752 N N . LEU A 1 102 ? -16.428 -6.714 4.903 1.00 98.06 102 LEU A N 1
ATOM 753 C CA . LEU A 1 102 ? -16.223 -5.338 5.349 1.00 98.06 102 LEU A CA 1
ATOM 754 C C . LEU A 1 102 ? -15.633 -4.488 4.222 1.00 98.06 102 LEU A C 1
ATOM 756 O O . LEU A 1 102 ? -16.044 -3.353 4.018 1.00 98.06 102 LEU A O 1
ATOM 760 N N . LEU A 1 103 ? -14.657 -5.034 3.493 1.00 98.25 103 LEU A N 1
ATOM 761 C CA . LEU A 1 103 ? -14.034 -4.392 2.338 1.00 98.25 103 LEU A CA 1
ATOM 762 C C . LEU A 1 103 ? -13.935 -5.399 1.192 1.00 98.25 103 LEU A C 1
ATOM 764 O O . LEU A 1 103 ? -13.657 -6.576 1.423 1.00 98.25 103 LEU A O 1
ATOM 768 N N . LEU A 1 104 ? -14.102 -4.917 -0.035 1.00 98.31 104 LEU A N 1
ATOM 769 C CA . LEU A 1 104 ? -13.876 -5.647 -1.276 1.00 98.31 104 LEU A CA 1
ATOM 770 C C . LEU A 1 104 ? -12.863 -4.878 -2.118 1.00 98.31 104 LEU A C 1
ATOM 772 O O . LEU A 1 104 ? -13.111 -3.741 -2.515 1.00 98.31 104 LEU A O 1
ATOM 776 N N . LYS A 1 105 ? -11.731 -5.508 -2.410 1.00 98.38 105 LYS A N 1
ATOM 777 C CA . LYS A 1 105 ? -10.667 -4.950 -3.236 1.00 98.38 105 LYS A CA 1
ATOM 778 C C . LYS A 1 105 ? -10.625 -5.667 -4.575 1.00 98.38 105 LYS A C 1
ATOM 780 O O . LYS A 1 105 ? -10.493 -6.888 -4.630 1.00 98.38 105 LYS A O 1
ATOM 785 N N . ARG A 1 106 ? -10.696 -4.889 -5.648 1.00 98.31 106 ARG A N 1
ATOM 786 C CA . ARG A 1 106 ? -10.506 -5.322 -7.027 1.00 98.31 106 ARG A CA 1
ATOM 787 C C . ARG A 1 106 ? -9.093 -4.973 -7.477 1.00 98.31 106 ARG A C 1
ATOM 789 O O . ARG A 1 106 ? -8.717 -3.802 -7.487 1.00 98.31 106 ARG A O 1
ATOM 796 N N . THR A 1 107 ? -8.348 -5.976 -7.927 1.00 98.25 107 THR A N 1
ATOM 797 C CA . THR A 1 107 ? -7.045 -5.801 -8.577 1.00 98.25 107 THR A CA 1
ATOM 798 C C . THR A 1 107 ? -7.157 -6.187 -10.043 1.00 98.25 107 THR A C 1
ATOM 800 O O . THR A 1 107 ? -7.572 -7.300 -10.368 1.00 98.25 107 THR A O 1
ATOM 803 N N . VAL A 1 108 ? -6.794 -5.252 -10.915 1.00 98.25 108 VAL A N 1
ATOM 804 C CA . VAL A 1 108 ? -6.779 -5.412 -12.369 1.00 98.25 108 VAL A CA 1
ATOM 805 C C . VAL A 1 108 ? -5.333 -5.433 -12.837 1.00 98.25 108 VAL A C 1
ATOM 807 O O . VAL A 1 108 ? -4.564 -4.529 -12.518 1.00 98.25 108 VAL A O 1
ATOM 810 N N . GLU A 1 109 ? -4.972 -6.447 -13.613 1.00 98.06 109 GLU A N 1
ATOM 811 C CA . GLU A 1 109 ? -3.643 -6.580 -14.203 1.00 98.06 109 GLU A CA 1
ATOM 812 C C . GLU A 1 109 ? -3.758 -6.819 -15.706 1.00 98.06 109 GLU A C 1
ATOM 814 O O . GLU A 1 109 ? -4.648 -7.543 -16.153 1.00 98.06 109 GLU A O 1
ATOM 819 N N . MET A 1 110 ? -2.826 -6.259 -16.473 1.00 97.88 110 MET A N 1
ATOM 820 C CA . MET A 1 110 ? -2.706 -6.464 -17.914 1.00 97.88 110 MET A CA 1
ATOM 821 C C . MET A 1 110 ? -1.400 -7.189 -18.228 1.00 97.88 110 MET A C 1
ATOM 823 O O . MET A 1 110 ? -0.340 -6.812 -17.712 1.00 97.88 110 MET A O 1
ATOM 827 N N . TYR A 1 111 ? -1.480 -8.224 -19.063 1.00 97.69 111 TYR A N 1
ATOM 828 C CA . TYR A 1 111 ? -0.322 -8.940 -19.575 1.00 97.69 111 TYR A CA 1
ATOM 829 C C . TYR A 1 111 ? 0.320 -8.131 -20.693 1.00 97.69 111 TYR A C 1
ATOM 831 O O . TYR A 1 111 ? -0.310 -7.828 -21.703 1.00 97.69 111 TYR A O 1
ATOM 839 N N . GLN A 1 112 ? 1.568 -7.734 -20.502 1.00 97.81 112 GLN A N 1
ATOM 840 C CA . GLN A 1 112 ? 2.220 -6.771 -21.378 1.00 97.81 112 GLN A CA 1
ATOM 841 C C . GLN A 1 112 ? 3.736 -6.922 -21.321 1.00 97.81 112 GLN A C 1
ATOM 843 O O . GLN A 1 112 ? 4.281 -7.555 -20.416 1.00 97.81 112 GLN A O 1
ATOM 848 N N . TRP A 1 113 ? 4.425 -6.345 -22.297 1.00 97.69 113 TRP A N 1
ATOM 849 C CA . TRP A 1 113 ? 5.873 -6.256 -22.291 1.00 97.69 113 TRP A CA 1
ATOM 850 C C . TRP A 1 113 ? 6.366 -5.316 -21.198 1.00 97.69 113 TRP A C 1
ATOM 852 O O . TRP A 1 113 ? 5.776 -4.267 -20.927 1.00 97.69 113 TRP A O 1
ATOM 862 N N . THR A 1 114 ? 7.489 -5.691 -20.605 1.00 96.88 114 THR A N 1
ATOM 863 C CA . THR A 1 114 ? 8.238 -4.916 -19.629 1.00 96.88 114 THR A CA 1
ATOM 864 C C . THR A 1 114 ? 9.704 -4.912 -20.024 1.00 96.88 114 THR A C 1
ATOM 866 O O . THR A 1 114 ? 10.258 -5.952 -20.378 1.00 96.88 114 THR A O 1
ATOM 869 N N . GLU A 1 115 ? 10.329 -3.743 -19.941 1.00 96.12 115 GLU A N 1
ATOM 870 C CA . GLU A 1 115 ? 11.761 -3.577 -20.147 1.00 96.12 115 GLU A CA 1
ATOM 871 C C . GLU A 1 115 ? 12.473 -3.508 -18.794 1.00 96.12 115 GLU A C 1
ATOM 873 O O . GLU A 1 115 ? 12.059 -2.796 -17.875 1.00 96.12 115 GLU A O 1
ATOM 878 N N . SER A 1 116 ? 13.566 -4.252 -18.686 1.00 94.50 116 SER A N 1
ATOM 879 C CA . SER A 1 116 ? 14.535 -4.139 -17.601 1.00 94.50 116 SER A CA 1
ATOM 880 C C . SER A 1 116 ? 15.905 -3.851 -18.198 1.00 94.50 116 SER A C 1
ATOM 882 O O . SER A 1 116 ? 16.222 -4.339 -19.281 1.00 94.50 116 SER A O 1
ATOM 884 N N . SER A 1 117 ? 16.727 -3.061 -17.512 1.00 93.69 117 SER A N 1
ATOM 885 C CA . SER A 1 117 ? 18.071 -2.738 -17.982 1.00 93.69 117 SER A CA 1
ATOM 886 C C . SER A 1 117 ? 19.122 -3.053 -16.927 1.00 93.69 117 SER A C 1
ATOM 888 O O . SER A 1 117 ? 18.923 -2.867 -15.727 1.00 93.69 117 SER A O 1
ATOM 890 N N . HIS A 1 118 ? 20.263 -3.544 -17.396 1.00 91.94 118 HIS A N 1
ATOM 891 C CA . HIS A 1 118 ? 21.454 -3.785 -16.593 1.00 91.94 118 HIS A CA 1
ATOM 892 C C . HIS A 1 118 ? 22.640 -3.112 -17.266 1.00 91.94 118 HIS A C 1
ATOM 894 O O . HIS A 1 118 ? 22.803 -3.225 -18.478 1.00 91.94 118 HIS A O 1
ATOM 900 N N . SER A 1 119 ? 23.458 -2.396 -16.502 1.00 90.06 119 SER A N 1
ATOM 901 C CA . SER A 1 119 ? 24.588 -1.643 -17.050 1.00 90.06 119 SER A CA 1
ATOM 902 C C . SER A 1 119 ? 25.896 -2.054 -16.397 1.00 90.06 119 SER A C 1
ATOM 904 O O . SER A 1 119 ? 26.016 -2.063 -15.174 1.00 90.06 119 SER A O 1
ATOM 906 N N . GLU A 1 120 ? 26.907 -2.303 -17.223 1.00 88.56 120 GLU A N 1
ATOM 907 C CA . GLU A 1 120 ? 28.282 -2.535 -16.794 1.00 88.56 120 GLU A CA 1
ATOM 908 C C . GLU A 1 120 ? 29.191 -1.471 -17.389 1.00 88.56 120 GLU A C 1
ATOM 910 O O . GLU A 1 120 ? 29.142 -1.186 -18.583 1.00 88.56 120 GLU A O 1
ATOM 915 N N . THR A 1 121 ? 30.042 -0.872 -16.558 1.00 86.56 121 THR A N 1
ATOM 916 C CA . THR A 1 121 ? 30.994 0.145 -17.013 1.00 86.56 121 THR A CA 1
ATOM 917 C C . THR A 1 121 ? 32.405 -0.418 -16.977 1.00 86.56 121 THR A C 1
ATOM 919 O O . THR A 1 121 ? 32.866 -0.881 -15.935 1.00 86.56 121 THR A O 1
ATOM 922 N N . ARG A 1 122 ? 33.103 -0.349 -18.113 1.00 85.50 122 ARG A N 1
ATOM 923 C CA . ARG A 1 122 ? 34.503 -0.756 -18.260 1.00 85.50 122 ARG A CA 1
ATOM 924 C C . ARG A 1 122 ? 35.374 0.471 -18.488 1.00 85.50 122 ARG A C 1
ATOM 926 O O . ARG A 1 122 ? 35.022 1.356 -19.263 1.00 85.50 122 ARG A O 1
ATOM 933 N N . LYS A 1 123 ? 36.505 0.532 -17.784 1.00 81.75 123 LYS A N 1
ATOM 934 C CA . LYS A 1 123 ? 37.513 1.584 -17.956 1.00 81.75 123 LYS A CA 1
ATOM 935 C C . LYS A 1 123 ? 38.500 1.164 -19.039 1.00 81.75 123 LYS A C 1
ATOM 937 O O . LYS A 1 123 ? 38.993 0.040 -19.016 1.00 81.75 123 LYS A O 1
ATOM 942 N N . ASN A 1 124 ? 38.801 2.087 -19.940 1.00 82.00 124 ASN A N 1
ATOM 943 C CA . ASN A 1 124 ? 39.744 1.902 -21.032 1.00 82.00 124 ASN A CA 1
ATOM 944 C C . ASN A 1 124 ? 41.066 2.618 -20.735 1.00 82.00 124 ASN A C 1
ATOM 946 O O . ASN A 1 124 ? 41.127 3.561 -19.938 1.00 82.00 124 ASN A O 1
ATOM 950 N N . THR A 1 125 ? 42.122 2.216 -21.441 1.00 74.56 125 THR A N 1
ATOM 951 C CA . THR A 1 125 ? 43.420 2.899 -21.415 1.00 74.56 125 THR A CA 1
ATOM 952 C C . THR A 1 125 ? 43.254 4.376 -21.794 1.00 74.56 125 THR A C 1
ATOM 954 O O . THR A 1 125 ? 42.567 4.706 -22.761 1.00 74.56 125 THR A O 1
ATOM 957 N N . GLY A 1 126 ? 43.865 5.280 -21.022 1.00 71.50 126 GLY A N 1
ATOM 958 C CA . GLY A 1 126 ? 43.723 6.729 -21.218 1.00 71.50 126 GLY A CA 1
ATOM 959 C C . GLY A 1 126 ? 42.481 7.348 -20.562 1.00 71.50 126 GLY A C 1
ATOM 960 O O . GLY A 1 126 ? 42.110 8.471 -20.900 1.00 71.50 126 GLY A O 1
ATOM 961 N N . GLY A 1 127 ? 41.827 6.636 -19.637 1.00 74.62 127 GLY A N 1
ATOM 962 C CA . GLY A 1 127 ? 40.792 7.190 -18.758 1.00 74.62 127 GLY A CA 1
ATOM 963 C C . GLY A 1 127 ? 39.409 7.370 -19.394 1.00 74.62 127 GLY A C 1
ATOM 964 O O . GLY A 1 127 ? 38.540 7.995 -18.786 1.00 74.62 127 GLY A O 1
ATOM 965 N N . SER A 1 128 ? 39.158 6.843 -20.594 1.00 82.06 128 SER A N 1
ATOM 966 C CA . SER A 1 128 ? 37.792 6.756 -21.141 1.00 82.06 128 SER A CA 1
ATOM 967 C C . SER A 1 128 ? 37.030 5.565 -20.543 1.00 82.06 128 SER A C 1
ATOM 969 O O . SER A 1 128 ? 37.632 4.682 -19.929 1.00 82.06 128 SER A O 1
ATOM 971 N N . THR A 1 129 ? 35.705 5.545 -20.679 1.00 86.19 129 THR A N 1
ATOM 972 C CA . THR A 1 129 ? 34.875 4.406 -20.256 1.00 86.19 129 THR A CA 1
ATOM 973 C C . THR A 1 129 ? 33.860 4.031 -21.315 1.00 86.19 129 THR A C 1
ATOM 975 O O . THR A 1 129 ? 33.249 4.916 -21.914 1.00 86.19 129 THR A O 1
ATOM 978 N N . ASP A 1 130 ? 33.618 2.732 -21.445 1.00 87.69 130 ASP A N 1
ATOM 979 C CA . ASP A 1 130 ? 32.485 2.185 -22.182 1.00 87.69 130 ASP A CA 1
ATOM 980 C C . ASP A 1 130 ? 31.453 1.658 -21.186 1.00 87.69 130 ASP A C 1
ATOM 982 O O . ASP A 1 130 ? 31.760 0.811 -20.342 1.00 87.69 130 ASP A O 1
ATOM 986 N N . THR A 1 131 ? 30.226 2.165 -21.275 1.00 88.81 131 THR A N 1
ATOM 987 C CA . THR A 1 131 ? 29.078 1.624 -20.545 1.00 88.81 131 THR A CA 1
ATOM 988 C C . THR A 1 131 ? 28.286 0.740 -21.490 1.00 88.81 131 THR A C 1
ATOM 990 O O . THR A 1 131 ? 27.756 1.209 -22.498 1.00 88.81 131 THR A O 1
ATOM 993 N N . VAL A 1 132 ? 28.227 -0.546 -21.164 1.00 91.50 132 VAL A N 1
ATOM 994 C CA . VAL A 1 132 ? 27.439 -1.548 -21.873 1.00 91.50 132 VAL A CA 1
ATOM 995 C C . VAL A 1 132 ? 26.126 -1.709 -21.119 1.00 91.50 132 VAL A C 1
ATOM 997 O O . VAL A 1 132 ? 26.108 -2.269 -20.023 1.00 91.50 132 VAL A O 1
ATOM 1000 N N . THR A 1 133 ? 25.038 -1.205 -21.691 1.00 92.06 133 THR A N 1
ATOM 1001 C CA . THR A 1 133 ? 23.686 -1.377 -21.158 1.00 92.06 133 THR A CA 1
ATOM 1002 C C . THR A 1 133 ? 22.984 -2.478 -21.938 1.00 92.06 133 THR A C 1
ATOM 1004 O O . THR A 1 133 ? 22.842 -2.405 -23.157 1.00 92.06 133 THR A O 1
ATOM 1007 N N . THR A 1 134 ? 22.568 -3.518 -21.227 1.00 93.44 134 THR A N 1
ATOM 1008 C CA . THR A 1 134 ? 21.769 -4.618 -21.761 1.00 93.44 134 THR A CA 1
ATOM 1009 C C . THR A 1 134 ? 20.324 -4.405 -21.347 1.00 93.44 134 THR A C 1
ATOM 1011 O O . THR A 1 134 ? 20.014 -4.411 -20.156 1.00 93.44 134 THR A O 1
ATOM 1014 N N . TYR A 1 135 ? 19.453 -4.225 -22.330 1.00 94.38 135 TYR A N 1
ATOM 1015 C CA . TYR A 1 135 ? 18.009 -4.141 -22.167 1.00 94.38 135 TYR A CA 1
ATOM 1016 C C . TYR A 1 135 ? 17.423 -5.525 -22.405 1.00 94.38 135 TYR A C 1
ATOM 1018 O O . TYR A 1 135 ? 17.763 -6.171 -23.393 1.00 94.38 135 TYR A O 1
ATOM 1026 N N . 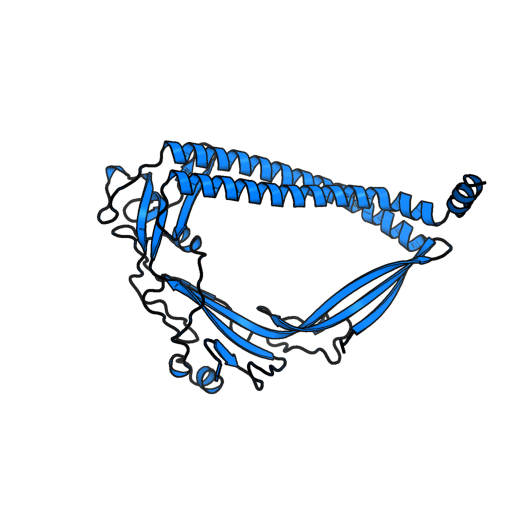SER A 1 136 ? 16.593 -6.000 -21.486 1.00 94.94 136 SER A N 1
ATOM 1027 C CA . SER A 1 136 ? 15.946 -7.309 -21.542 1.00 94.94 136 SER A CA 1
ATOM 1028 C C . SER A 1 136 ? 14.440 -7.137 -21.462 1.00 94.94 136 SER A C 1
ATOM 1030 O O . SER A 1 136 ? 13.943 -6.421 -20.586 1.00 94.94 136 SER A O 1
ATOM 1032 N N . TYR A 1 137 ? 13.731 -7.834 -22.345 1.00 95.94 137 TYR A N 1
ATOM 1033 C CA . TYR A 1 137 ? 12.283 -7.747 -22.457 1.00 95.94 137 TYR A CA 1
ATOM 1034 C C . TYR A 1 137 ? 11.624 -9.029 -21.960 1.00 95.94 137 TYR A C 1
ATOM 1036 O O . TYR A 1 137 ? 11.970 -10.145 -22.362 1.00 95.94 137 TYR A O 1
ATOM 1044 N N . SER A 1 138 ? 10.645 -8.866 -21.081 1.00 95.75 138 SER A N 1
ATOM 1045 C CA . SER A 1 138 ? 9.820 -9.946 -20.542 1.00 95.75 138 SER A CA 1
ATOM 1046 C C . SER A 1 138 ? 8.346 -9.596 -20.692 1.00 95.75 138 SER A C 1
ATOM 1048 O O . SER A 1 138 ? 7.975 -8.433 -20.823 1.00 95.75 138 SER A O 1
ATOM 1050 N N . LYS A 1 139 ? 7.491 -10.618 -20.715 1.00 96.38 139 LYS A N 1
ATOM 1051 C CA . LYS A 1 139 ? 6.039 -10.444 -20.735 1.00 96.38 139 LYS A CA 1
ATOM 1052 C C . LYS A 1 139 ? 5.494 -10.772 -19.357 1.00 96.38 139 LYS A C 1
ATOM 1054 O O . LYS A 1 139 ? 5.652 -11.901 -18.886 1.00 96.38 139 LYS A O 1
ATOM 1059 N N . GLU A 1 140 ? 4.855 -9.804 -18.726 1.00 96.50 140 GLU A N 1
ATOM 1060 C CA . GLU A 1 140 ? 4.461 -9.874 -17.324 1.00 96.50 140 GLU A CA 1
ATOM 1061 C C . GLU A 1 140 ? 3.057 -9.315 -17.120 1.00 96.50 140 GLU A C 1
ATOM 1063 O O . GLU A 1 140 ? 2.594 -8.438 -17.848 1.00 96.50 140 GLU A O 1
ATOM 1068 N N . TRP A 1 141 ? 2.381 -9.815 -16.089 1.00 97.19 141 TRP A N 1
ATOM 1069 C CA . TRP A 1 141 ? 1.173 -9.183 -15.573 1.00 97.19 141 TRP A CA 1
ATOM 1070 C C . TRP A 1 141 ? 1.577 -7.968 -14.746 1.00 97.19 141 TRP A C 1
ATOM 1072 O O . TRP A 1 141 ? 2.370 -8.094 -1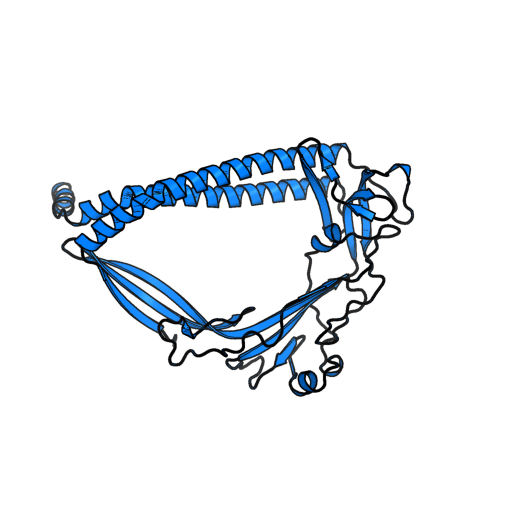3.814 1.00 97.19 141 TRP A O 1
ATOM 1082 N N . ARG A 1 142 ? 1.053 -6.791 -15.087 1.00 97.69 142 ARG A N 1
ATOM 1083 C CA . ARG A 1 142 ? 1.289 -5.556 -14.330 1.00 97.69 142 ARG A CA 1
ATOM 1084 C C . ARG A 1 142 ? -0.036 -4.895 -13.993 1.00 97.69 142 ARG A C 1
ATOM 1086 O O . ARG A 1 142 ? -0.951 -4.876 -14.810 1.00 97.69 142 ARG A O 1
ATOM 1093 N N . ASP A 1 143 ? -0.100 -4.306 -12.811 1.00 96.94 143 ASP A N 1
ATOM 1094 C CA . ASP A 1 143 ? -1.251 -3.578 -12.261 1.00 96.94 143 ASP A CA 1
ATOM 1095 C C . ASP A 1 143 ? -1.441 -2.166 -12.850 1.00 96.94 143 ASP A C 1
ATOM 1097 O O . ASP A 1 143 ? -2.340 -1.420 -12.458 1.00 96.94 143 ASP A O 1
ATOM 1101 N N . ARG A 1 144 ? -0.589 -1.794 -13.809 1.00 96.00 144 ARG A N 1
ATOM 1102 C CA . ARG A 1 144 ? -0.583 -0.509 -14.507 1.00 96.00 144 ARG A CA 1
ATOM 1103 C C . ARG A 1 144 ? -0.170 -0.693 -15.958 1.00 96.00 144 ARG A C 1
ATOM 1105 O O . ARG A 1 144 ? 0.621 -1.581 -16.273 1.00 96.00 144 ARG A O 1
ATOM 1112 N N . ALA A 1 145 ? -0.647 0.191 -16.828 1.00 96.19 145 ALA A N 1
ATOM 1113 C CA . ALA A 1 145 ? -0.197 0.236 -18.213 1.00 96.19 145 ALA A CA 1
ATOM 1114 C C . ALA A 1 145 ? 1.281 0.660 -18.290 1.00 96.19 145 ALA A C 1
ATOM 1116 O O . ALA A 1 145 ? 1.712 1.600 -17.613 1.00 96.19 145 ALA A O 1
ATOM 1117 N N . VAL A 1 146 ? 2.051 -0.052 -19.108 1.00 96.56 146 VAL A N 1
ATOM 1118 C CA . VAL A 1 146 ? 3.463 0.203 -19.387 1.00 96.56 146 VAL A CA 1
ATOM 1119 C C . VAL A 1 146 ? 3.576 0.817 -20.774 1.00 96.56 146 VAL A C 1
ATOM 1121 O O . VAL A 1 146 ? 3.218 0.189 -21.771 1.00 96.56 146 VAL A O 1
ATOM 1124 N N . ASP A 1 147 ? 4.102 2.038 -20.826 1.00 95.69 147 ASP A N 1
ATOM 1125 C CA . ASP A 1 147 ? 4.342 2.753 -22.075 1.00 95.69 147 ASP A CA 1
ATOM 1126 C C . ASP A 1 147 ? 5.534 2.152 -22.834 1.00 95.69 147 ASP A C 1
ATOM 1128 O O . ASP A 1 147 ? 6.691 2.516 -22.611 1.00 95.69 147 ASP A O 1
ATOM 1132 N N . SER A 1 148 ? 5.238 1.239 -23.759 1.00 95.81 148 SER A N 1
ATOM 1133 C CA . SER A 1 148 ? 6.239 0.627 -24.635 1.00 95.81 148 SER A CA 1
ATOM 1134 C C . SER A 1 148 ? 6.855 1.600 -25.642 1.00 95.81 148 SER A C 1
ATOM 1136 O O . SER A 1 148 ? 7.846 1.259 -26.278 1.00 95.81 148 SER A O 1
ATOM 1138 N N . GLY A 1 149 ? 6.297 2.806 -25.821 1.00 94.12 149 GLY A N 1
ATOM 1139 C CA . GLY A 1 149 ? 6.909 3.845 -26.654 1.00 94.12 149 GLY A CA 1
ATOM 1140 C C . GLY A 1 149 ? 8.210 4.389 -26.061 1.00 94.12 149 GLY A C 1
ATOM 1141 O O . GLY A 1 149 ? 9.030 4.943 -26.789 1.00 94.12 149 GLY A O 1
ATOM 1142 N N . SER A 1 150 ? 8.409 4.192 -24.754 1.00 92.94 150 SER A N 1
ATOM 1143 C CA . SER A 1 150 ? 9.629 4.561 -24.031 1.00 92.94 150 SER A CA 1
ATOM 1144 C C . SER A 1 150 ? 10.697 3.463 -23.997 1.00 92.94 150 SER A C 1
ATOM 1146 O O . SER A 1 150 ? 11.769 3.694 -23.443 1.00 92.94 150 SER A O 1
ATOM 1148 N N . PHE A 1 151 ? 10.423 2.288 -24.577 1.00 96.19 151 PHE A N 1
ATOM 1149 C CA . PHE A 1 151 ? 11.395 1.196 -24.649 1.00 96.19 151 PHE A CA 1
ATOM 1150 C C . PHE A 1 151 ? 12.536 1.530 -25.610 1.00 96.19 151 PHE A C 1
ATOM 1152 O O . PHE A 1 151 ? 12.317 2.130 -26.665 1.00 96.19 151 PHE A O 1
ATOM 1159 N N . GLU A 1 152 ? 13.738 1.070 -25.272 1.00 95.12 152 GLU A N 1
ATOM 1160 C CA . GLU A 1 152 ? 14.937 1.194 -26.098 1.00 95.12 152 GLU A CA 1
ATOM 1161 C C . GLU A 1 152 ? 14.747 0.511 -27.461 1.00 95.12 152 GLU A C 1
ATOM 1163 O O . GLU A 1 152 ? 15.203 1.013 -28.488 1.00 95.12 152 GLU A O 1
ATOM 1168 N N . GLU A 1 153 ? 14.040 -0.620 -27.482 1.00 93.75 153 GLU A N 1
ATOM 1169 C CA . GLU A 1 153 ? 13.658 -1.352 -28.686 1.00 93.75 153 GLU A CA 1
ATOM 1170 C C . GLU A 1 153 ? 12.153 -1.649 -28.661 1.00 93.75 153 GLU A C 1
ATOM 1172 O O . GLU A 1 153 ? 11.702 -2.756 -28.371 1.00 93.75 153 GLU A O 1
ATOM 1177 N N . SER A 1 154 ? 11.347 -0.636 -28.976 1.00 92.62 154 SER A N 1
ATOM 1178 C CA . SER A 1 154 ? 9.884 -0.768 -29.025 1.00 92.62 154 SER A CA 1
ATOM 1179 C C . SER A 1 154 ? 9.383 -1.676 -30.157 1.00 92.62 154 SER A C 1
ATOM 1181 O O . SER A 1 154 ? 8.291 -2.243 -30.063 1.00 92.62 154 SER A O 1
ATOM 1183 N N . SER A 1 155 ? 10.165 -1.839 -31.230 1.00 92.50 155 SER A N 1
ATOM 1184 C CA . SER A 1 155 ? 9.817 -2.695 -32.365 1.00 92.50 155 SER A CA 1
ATOM 1185 C C . SER A 1 155 ? 9.789 -4.170 -31.950 1.00 92.50 155 SER A C 1
ATOM 1187 O O . SER A 1 155 ? 10.823 -4.742 -31.630 1.00 92.50 155 SER A O 1
ATOM 1189 N N . GLY A 1 156 ? 8.604 -4.791 -31.958 1.00 92.38 156 GLY A N 1
ATOM 1190 C CA . GLY A 1 156 ? 8.397 -6.172 -31.498 1.00 92.38 156 GLY A CA 1
ATOM 1191 C C . GLY A 1 156 ? 7.939 -6.275 -30.038 1.00 92.38 156 GLY A 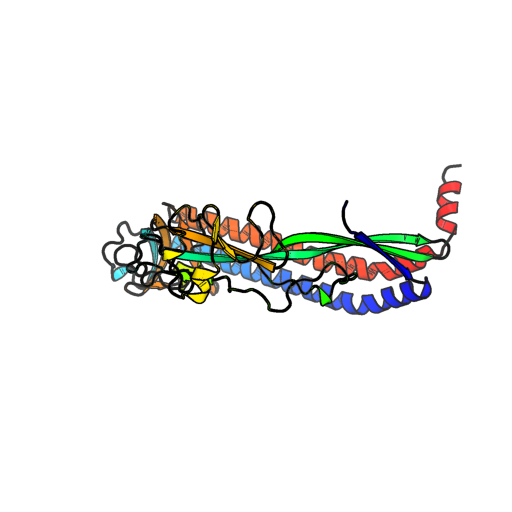C 1
ATOM 1192 O O . GLY A 1 156 ? 7.507 -7.346 -29.610 1.00 92.38 156 GLY A O 1
ATOM 1193 N N . HIS A 1 157 ? 7.945 -5.154 -29.308 1.00 95.50 157 HIS A N 1
ATOM 1194 C CA . HIS A 1 157 ? 7.614 -5.059 -27.884 1.00 95.50 157 HIS A CA 1
ATOM 1195 C C . HIS A 1 157 ? 6.441 -4.109 -27.609 1.00 95.50 157 HIS A C 1
ATOM 1197 O O . HIS A 1 157 ? 6.388 -3.442 -26.577 1.00 95.50 157 HIS A O 1
ATOM 1203 N N . GLN A 1 158 ? 5.495 -4.009 -28.543 1.00 96.50 158 GLN A N 1
ATOM 1204 C CA . GLN A 1 158 ? 4.384 -3.071 -28.417 1.00 96.50 158 GLN A CA 1
ATOM 1205 C C . GLN A 1 158 ? 3.350 -3.528 -27.386 1.00 96.50 158 GLN A C 1
ATOM 1207 O O . GLN A 1 158 ? 2.890 -4.668 -27.417 1.00 96.50 158 GLN A O 1
ATOM 1212 N N . ASN A 1 159 ? 2.940 -2.595 -26.530 1.00 96.50 159 ASN A N 1
ATOM 1213 C CA . ASN A 1 159 ? 1.821 -2.731 -25.606 1.00 96.50 159 ASN A CA 1
ATOM 1214 C C . ASN A 1 159 ? 0.600 -1.940 -26.101 1.00 96.50 159 ASN A C 1
ATOM 1216 O O . ASN A 1 159 ? 0.748 -1.000 -26.888 1.00 96.50 159 ASN A O 1
ATOM 1220 N N . PRO A 1 160 ? -0.615 -2.263 -25.623 1.00 95.12 160 PRO A N 1
ATOM 1221 C CA . PRO A 1 160 ? -1.797 -1.462 -25.917 1.00 95.12 160 PRO A CA 1
ATOM 1222 C C . PRO A 1 160 ? -1.662 -0.026 -25.394 1.00 95.12 160 PRO A C 1
ATOM 1224 O O . PRO A 1 160 ? -1.342 0.200 -24.228 1.00 95.12 160 PRO A O 1
ATOM 1227 N N . SER A 1 161 ? -1.980 0.959 -26.235 1.00 89.88 161 SER A N 1
ATOM 1228 C CA . SER A 1 161 ? -1.902 2.387 -25.885 1.00 89.88 161 SER A CA 1
ATOM 1229 C C . SER A 1 161 ? -3.140 2.925 -25.153 1.00 89.88 161 SER A C 1
ATOM 1231 O O . SER A 1 161 ? -3.154 4.082 -24.745 1.00 89.88 161 SER A O 1
ATOM 1233 N N . GLY A 1 162 ? -4.195 2.116 -25.008 1.00 86.06 162 GLY A N 1
ATOM 1234 C CA . GLY A 1 162 ? -5.486 2.517 -24.430 1.00 86.06 162 GLY A CA 1
ATOM 1235 C C . GLY A 1 162 ? -5.525 2.608 -22.900 1.00 86.06 162 GLY A C 1
ATOM 1236 O O . GLY A 1 162 ? -6.559 2.972 -22.347 1.00 86.06 162 GLY A O 1
ATOM 1237 N N . GLY A 1 163 ? -4.424 2.296 -22.210 1.00 92.06 163 GLY A N 1
ATOM 1238 C CA . GLY A 1 163 ? -4.393 2.196 -20.751 1.00 92.06 163 GLY A CA 1
ATOM 1239 C C . GLY A 1 163 ? -5.014 0.894 -20.231 1.00 92.06 163 GLY A C 1
ATOM 1240 O O . GLY A 1 163 ? -5.187 -0.069 -20.974 1.00 92.06 163 GLY A O 1
ATOM 1241 N N . MET A 1 164 ? -5.319 0.857 -18.931 1.00 95.31 164 MET A N 1
ATOM 1242 C CA . MET A 1 164 ? -5.977 -0.294 -18.302 1.00 95.31 164 MET A CA 1
ATOM 1243 C C . MET A 1 164 ? -7.464 -0.319 -18.672 1.00 95.31 164 MET A C 1
ATOM 1245 O O . MET A 1 164 ? -8.137 0.702 -18.544 1.00 95.31 164 MET A O 1
ATOM 1249 N N . LEU A 1 165 ? -7.988 -1.488 -19.058 1.00 94.56 165 LEU A N 1
ATOM 1250 C CA . LEU A 1 165 ? -9.401 -1.651 -19.430 1.00 94.56 165 LEU A CA 1
ATOM 1251 C C . LEU A 1 165 ? -10.359 -1.325 -18.271 1.00 94.56 165 LEU A C 1
ATOM 1253 O O . LEU A 1 165 ? -11.429 -0.759 -18.480 1.00 94.56 165 LEU A O 1
ATOM 1257 N N . PHE A 1 166 ? -9.949 -1.648 -17.043 1.00 96.44 166 PHE A N 1
ATOM 1258 C CA . PHE A 1 166 ? -10.679 -1.342 -15.818 1.00 96.44 166 PHE A CA 1
ATOM 1259 C C . PHE A 1 166 ? -9.720 -0.790 -14.757 1.00 96.44 166 PHE A C 1
ATOM 1261 O O . PHE A 1 166 ? -8.560 -1.212 -14.705 1.00 96.44 166 PHE A O 1
ATOM 1268 N N . PRO A 1 167 ? -10.175 0.108 -13.871 1.00 96.81 167 PRO A N 1
ATOM 1269 C CA . PRO A 1 167 ? -9.376 0.532 -12.731 1.00 96.81 167 PRO A CA 1
ATOM 1270 C C . PRO A 1 167 ? -9.410 -0.520 -11.613 1.00 96.81 167 PRO A C 1
ATOM 1272 O O . PRO A 1 167 ? -10.457 -1.105 -11.318 1.00 96.81 167 PRO A O 1
ATOM 1275 N N . SER A 1 168 ? -8.282 -0.714 -10.931 1.00 97.81 168 SER A N 1
ATOM 1276 C CA . SER A 1 168 ? -8.280 -1.322 -9.592 1.00 97.81 168 SER A CA 1
ATOM 1277 C C . SER A 1 168 ? -9.006 -0.397 -8.613 1.00 97.81 168 SER A C 1
ATOM 1279 O O . SER A 1 168 ? -8.932 0.823 -8.757 1.00 97.81 168 SER A O 1
ATOM 1281 N N . ASP A 1 169 ? -9.721 -0.960 -7.642 1.00 97.81 169 ASP A N 1
ATOM 1282 C CA . ASP A 1 169 ? -10.524 -0.175 -6.698 1.00 97.81 169 ASP A CA 1
ATOM 1283 C C . ASP A 1 169 ? -10.737 -0.925 -5.377 1.00 97.81 169 ASP A C 1
ATOM 1285 O O . ASP A 1 169 ? -10.494 -2.128 -5.279 1.00 97.81 169 ASP A O 1
ATOM 1289 N N . THR A 1 170 ? -11.170 -0.223 -4.336 1.00 97.88 170 THR A N 1
ATOM 1290 C CA . THR A 1 170 ? -11.569 -0.816 -3.058 1.00 97.88 170 THR A CA 1
ATOM 1291 C C . THR A 1 170 ? -12.859 -0.178 -2.579 1.00 97.88 170 THR A C 1
ATOM 1293 O O . THR A 1 170 ? -12.916 1.022 -2.329 1.00 97.88 170 THR A O 1
ATOM 1296 N N . VAL A 1 171 ? -13.880 -1.006 -2.396 1.00 97.19 171 VAL A N 1
ATOM 1297 C CA . VAL A 1 171 ? -15.181 -0.599 -1.871 1.00 97.19 171 VAL A CA 1
ATOM 1298 C C . VAL A 1 171 ? -15.299 -1.096 -0.436 1.00 97.19 171 VAL A C 1
ATOM 1300 O O . VAL A 1 171 ? -15.026 -2.261 -0.152 1.00 97.19 171 VAL A O 1
ATOM 1303 N N . ALA A 1 172 ? -15.703 -0.217 0.475 1.00 97.00 172 ALA A N 1
ATOM 1304 C CA . ALA A 1 172 ? -16.005 -0.573 1.856 1.00 97.00 172 ALA A CA 1
ATOM 1305 C C . ALA A 1 172 ? -17.518 -0.672 2.063 1.00 97.00 172 ALA A C 1
ATOM 1307 O O . ALA A 1 172 ? -18.285 0.071 1.444 1.00 97.00 172 ALA A O 1
ATOM 1308 N N . ALA A 1 173 ? -17.940 -1.562 2.958 1.00 97.12 173 ALA A N 1
ATOM 1309 C CA . ALA A 1 173 ? -19.286 -1.520 3.506 1.00 97.12 1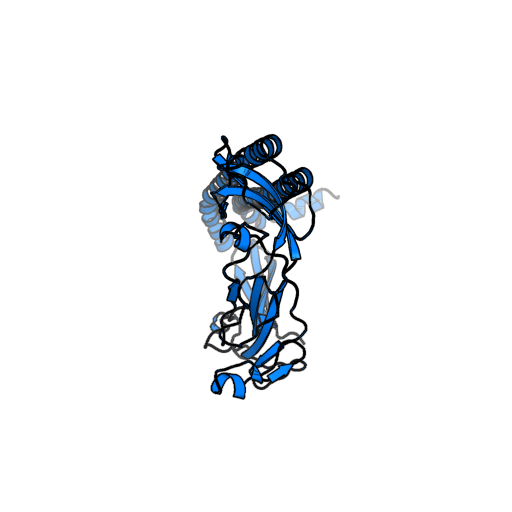73 ALA A CA 1
ATOM 1310 C C . ALA A 1 173 ? -19.468 -0.203 4.254 1.00 97.12 173 ALA A C 1
ATOM 1312 O O . ALA A 1 173 ? -18.527 0.336 4.841 1.00 97.12 173 ALA A O 1
ATOM 1313 N N . ASN A 1 174 ? -20.686 0.315 4.214 1.00 94.00 174 ASN A N 1
ATOM 1314 C CA . ASN A 1 174 ? -21.028 1.525 4.931 1.00 94.00 174 ASN A CA 1
ATOM 1315 C C . ASN A 1 174 ? -22.504 1.460 5.358 1.00 94.00 174 ASN A C 1
ATOM 1317 O O . ASN A 1 174 ? -23.366 1.346 4.476 1.00 94.00 174 ASN A O 1
ATOM 1321 N N . PRO A 1 175 ? -22.811 1.515 6.664 1.00 96.06 175 PRO A N 1
ATOM 1322 C CA . PRO A 1 175 ? -21.871 1.529 7.793 1.00 96.06 175 PRO A CA 1
ATOM 1323 C C . PRO A 1 175 ? -21.255 0.146 8.101 1.00 96.06 175 PRO A C 1
ATOM 1325 O O . PRO A 1 175 ? -21.721 -0.896 7.626 1.00 96.06 175 PRO A O 1
ATOM 1328 N N . ILE A 1 176 ? -20.183 0.154 8.902 1.00 97.81 176 ILE A N 1
ATOM 1329 C CA . ILE A 1 176 ? -19.589 -1.031 9.543 1.00 97.81 176 ILE A CA 1
ATOM 1330 C C . ILE A 1 176 ? -19.648 -0.817 11.053 1.00 97.81 176 ILE A C 1
ATOM 1332 O O . ILE A 1 176 ? -19.180 0.214 11.532 1.00 97.81 176 ILE A O 1
ATOM 1336 N N . HIS A 1 177 ? -20.135 -1.807 11.797 1.00 97.62 177 HIS A N 1
ATOM 1337 C CA . HIS A 1 177 ? -20.297 -1.726 13.246 1.00 97.62 177 HIS A CA 1
ATOM 1338 C C . HIS A 1 177 ? -19.474 -2.760 14.009 1.00 97.62 177 HIS A C 1
ATOM 1340 O O . HIS A 1 177 ? -19.257 -3.880 13.542 1.00 97.62 177 HIS A O 1
ATOM 1346 N N . VAL A 1 178 ? -19.087 -2.400 15.232 1.00 97.88 178 VAL A N 1
ATOM 1347 C CA . VAL A 1 178 ? -18.726 -3.339 16.298 1.00 97.88 178 VAL A CA 1
ATOM 1348 C C . VAL A 1 178 ? -19.641 -3.059 17.487 1.00 97.88 178 VAL A C 1
ATOM 1350 O O . VAL A 1 178 ? -19.441 -2.089 18.216 1.00 97.88 178 VAL A O 1
ATOM 1353 N N . GLY A 1 179 ? -20.664 -3.896 17.666 1.00 96.38 179 GLY A N 1
ATOM 1354 C CA . GLY A 1 179 ? -21.725 -3.622 18.637 1.00 96.38 179 GLY A CA 1
ATOM 1355 C C . GLY A 1 179 ? -22.412 -2.286 18.327 1.00 96.38 179 GLY A C 1
ATOM 1356 O O . GLY A 1 179 ? -22.848 -2.068 17.201 1.00 96.38 179 GLY A O 1
ATOM 1357 N N . ALA A 1 180 ? -22.467 -1.392 19.308 1.00 96.62 180 ALA A N 1
ATOM 1358 C CA . ALA A 1 180 ? -23.027 -0.048 19.212 1.00 96.62 180 ALA A CA 1
ATOM 1359 C C . ALA A 1 180 ? -22.075 0.993 18.590 1.00 96.62 180 ALA A C 1
ATOM 1361 O O . ALA A 1 180 ? -22.471 2.145 18.438 1.00 96.62 180 ALA A O 1
ATOM 1362 N N . PHE A 1 181 ? -20.828 0.631 18.260 1.00 97.50 181 PHE A N 1
ATOM 1363 C CA . PHE A 1 181 ? -19.869 1.563 17.664 1.00 97.50 181 PHE A CA 1
ATOM 1364 C C . PHE A 1 181 ? -19.858 1.475 16.138 1.00 97.50 181 PHE A C 1
ATOM 1366 O O . PHE A 1 181 ? -19.571 0.412 15.583 1.00 97.50 181 PHE A O 1
ATOM 1373 N N . GLU A 1 182 ? -20.079 2.601 15.462 1.00 97.06 182 GLU A N 1
ATOM 1374 C CA . GLU A 1 182 ? -19.870 2.753 14.021 1.00 97.06 182 GLU A CA 1
ATOM 1375 C C . GLU A 1 182 ? -18.390 3.053 13.735 1.00 97.06 182 GLU A C 1
ATOM 1377 O O . GLU A 1 182 ? -17.786 3.990 14.274 1.00 97.06 182 GLU A O 1
ATOM 1382 N N . LEU A 1 183 ? -17.774 2.255 12.862 1.00 96.44 183 LEU A N 1
ATOM 1383 C CA . LEU A 1 183 ? -16.375 2.419 12.493 1.00 96.44 183 LEU A CA 1
ATOM 1384 C C . LEU A 1 183 ? -16.219 3.586 11.518 1.00 96.44 183 LEU A C 1
ATOM 1386 O O . LEU A 1 183 ? -16.654 3.528 10.370 1.00 96.44 183 LEU A O 1
ATOM 1390 N N . SER A 1 184 ? -15.520 4.633 11.956 1.00 95.19 184 SER A N 1
ATOM 1391 C CA . SER A 1 184 ? -15.209 5.773 11.095 1.00 95.19 184 SER A CA 1
ATOM 1392 C C . SER A 1 184 ? -14.316 5.379 9.915 1.00 95.19 184 SER A C 1
ATOM 1394 O O . SER A 1 184 ? -13.576 4.391 9.954 1.00 95.19 184 SER A O 1
ATOM 1396 N N . SER A 1 185 ? -14.292 6.218 8.878 1.00 94.38 185 SER A N 1
ATOM 1397 C CA . SER A 1 185 ? -13.411 6.027 7.718 1.00 94.38 185 SER A CA 1
ATOM 1398 C C . SER A 1 185 ? -11.933 5.870 8.105 1.00 94.38 185 SER A C 1
ATOM 1400 O O . SER A 1 185 ? -11.221 5.090 7.478 1.00 94.38 185 SER A O 1
ATOM 1402 N N . ALA A 1 186 ? -11.478 6.538 9.170 1.00 94.44 186 ALA A N 1
ATOM 1403 C CA . ALA A 1 186 ? -10.115 6.413 9.685 1.00 94.44 186 ALA A CA 1
ATOM 1404 C C . ALA A 1 186 ? -9.820 5.023 10.281 1.00 94.44 186 ALA A C 1
ATOM 1406 O O . ALA A 1 186 ? -8.688 4.545 10.191 1.00 94.44 186 ALA A O 1
ATOM 1407 N N . VAL A 1 187 ? -10.822 4.368 10.880 1.00 95.81 187 VAL A N 1
ATOM 1408 C CA . VAL A 1 187 ? -10.719 2.983 11.367 1.00 95.81 187 VAL A CA 1
ATOM 1409 C C . VAL A 1 187 ? -10.738 2.011 10.190 1.00 95.81 187 VAL A C 1
ATOM 1411 O O . VAL A 1 187 ? -9.864 1.152 10.090 1.00 95.81 187 VAL A O 1
ATOM 1414 N N . VAL A 1 188 ? -11.687 2.179 9.265 1.00 96.31 188 VAL A N 1
ATOM 1415 C CA . VAL A 1 188 ? -11.835 1.319 8.078 1.00 96.31 188 VAL A CA 1
ATOM 1416 C C . VAL A 1 188 ? -10.572 1.340 7.212 1.00 96.31 188 VAL A C 1
ATOM 1418 O O . VAL A 1 188 ? -10.115 0.295 6.757 1.00 96.31 188 VAL A O 1
ATOM 1421 N N . GLN A 1 189 ? -9.937 2.504 7.049 1.00 95.50 189 GLN A N 1
ATOM 1422 C CA . GLN A 1 189 ? -8.690 2.644 6.289 1.00 95.50 189 GLN A CA 1
ATOM 1423 C C . GLN A 1 189 ? -7.507 1.864 6.870 1.00 95.50 189 GLN A C 1
ATOM 1425 O O . GLN A 1 189 ? -6.547 1.649 6.143 1.00 95.50 189 GLN A O 1
ATOM 1430 N N . LYS A 1 190 ? -7.554 1.428 8.136 1.00 96.19 190 LYS A N 1
ATOM 1431 C CA . LYS A 1 190 ? -6.505 0.597 8.754 1.00 96.19 190 LYS A CA 1
ATOM 1432 C C . LYS A 1 190 ? -6.699 -0.902 8.510 1.00 96.19 190 LYS A C 1
ATOM 1434 O O . LYS A 1 190 ? -5.825 -1.693 8.860 1.00 96.19 190 LYS A O 1
ATOM 1439 N N . MET A 1 191 ? -7.815 -1.307 7.901 1.00 96.75 191 MET A N 1
ATOM 1440 C CA . MET A 1 191 ? -8.127 -2.708 7.626 1.00 96.75 191 MET A CA 1
ATOM 1441 C C . MET A 1 191 ? -7.416 -3.196 6.359 1.00 96.75 191 MET A C 1
ATOM 1443 O O . MET A 1 191 ? -7.943 -3.109 5.251 1.00 96.75 191 MET A O 1
ATOM 1447 N N . HIS A 1 192 ? -6.198 -3.714 6.523 1.00 95.44 192 HIS A N 1
ATOM 1448 C CA . HIS A 1 192 ? -5.351 -4.167 5.407 1.00 95.44 192 HIS A CA 1
ATOM 1449 C C . HIS A 1 192 ? -5.165 -5.689 5.317 1.00 95.44 192 HIS A C 1
ATOM 1451 O O . HIS A 1 192 ? -4.427 -6.168 4.459 1.00 95.44 192 HIS A O 1
ATOM 1457 N N . TRP A 1 193 ? -5.823 -6.466 6.177 1.00 96.62 193 TRP A N 1
ATOM 1458 C CA . TRP A 1 193 ? -5.734 -7.933 6.234 1.00 96.62 193 TRP A CA 1
ATOM 1459 C C . TRP A 1 193 ? -6.606 -8.613 5.163 1.00 96.62 193 TRP A C 1
ATOM 1461 O O . TRP A 1 193 ? -7.490 -9.419 5.451 1.00 96.62 193 TRP A O 1
ATOM 1471 N N . TYR A 1 194 ? -6.372 -8.254 3.903 1.00 97.56 194 TYR A N 1
ATOM 1472 C CA . TYR A 1 194 ? -7.068 -8.831 2.760 1.00 97.56 194 TYR A CA 1
ATOM 1473 C C . TYR A 1 194 ? -6.783 -10.330 2.624 1.00 97.56 194 TYR A C 1
ATOM 1475 O O . TYR A 1 194 ? -5.646 -10.779 2.764 1.00 97.56 194 TYR A O 1
ATOM 1483 N N . GLN A 1 195 ? -7.825 -11.092 2.298 1.00 96.94 195 GLN A N 1
ATOM 1484 C CA . GLN A 1 195 ? -7.720 -12.490 1.891 1.00 96.94 195 GLN A CA 1
ATOM 1485 C C . GLN A 1 195 ? -8.316 -12.686 0.489 1.00 96.94 195 GLN A C 1
ATOM 1487 O O . GLN A 1 195 ? -9.336 -12.063 0.171 1.00 96.94 195 GLN A O 1
ATOM 1492 N N . PRO A 1 196 ? -7.739 -13.560 -0.358 1.00 97.00 196 PRO A N 1
ATOM 1493 C CA . PRO A 1 196 ? -8.255 -13.778 -1.704 1.00 97.00 196 PRO A CA 1
ATOM 1494 C C . PRO A 1 196 ? -9.677 -14.341 -1.686 1.00 97.00 196 PRO A C 1
ATOM 1496 O O . PRO A 1 196 ? -9.984 -15.273 -0.935 1.00 97.00 196 PRO A O 1
ATOM 1499 N N . LEU A 1 197 ? -10.538 -13.814 -2.555 1.00 95.12 197 LEU A N 1
ATOM 1500 C CA . LEU A 1 197 ? -11.894 -14.316 -2.717 1.00 95.12 197 LEU A CA 1
ATOM 1501 C C . LEU A 1 197 ? -11.869 -15.620 -3.532 1.00 95.12 197 LEU A C 1
ATOM 1503 O O . LEU A 1 197 ? -11.466 -15.639 -4.692 1.00 95.12 197 LEU A O 1
ATOM 1507 N N . GLN A 1 198 ? -12.280 -16.729 -2.912 1.00 86.50 198 GLN A N 1
ATOM 1508 C CA . GLN A 1 198 ? -12.170 -18.070 -3.511 1.00 86.50 198 GLN A CA 1
ATOM 1509 C C . GLN A 1 198 ? -13.382 -18.473 -4.366 1.00 86.50 198 GLN A C 1
ATOM 1511 O O . GLN A 1 198 ? -13.289 -19.398 -5.166 1.00 86.50 198 GLN A O 1
ATOM 1516 N N . SER A 1 199 ? -14.532 -17.819 -4.188 1.00 87.69 199 SER A N 1
ATOM 1517 C CA . SER A 1 199 ? -15.796 -18.174 -4.850 1.00 87.69 199 SER A CA 1
ATOM 1518 C C . SER A 1 199 ? -16.655 -16.934 -5.110 1.00 87.69 199 SER A C 1
ATOM 1520 O O . SER A 1 199 ? -16.329 -15.849 -4.637 1.00 87.69 199 SER A O 1
ATOM 1522 N N . GLY A 1 200 ? -17.744 -17.080 -5.870 1.00 85.19 200 GLY A N 1
ATOM 1523 C CA . GLY A 1 200 ? -18.638 -15.962 -6.207 1.00 85.19 200 GLY A CA 1
ATOM 1524 C C . GLY A 1 200 ? -18.212 -15.154 -7.436 1.00 85.19 200 GLY A C 1
ATOM 1525 O O . GLY A 1 200 ? -18.807 -14.120 -7.720 1.00 85.19 200 GLY A O 1
ATOM 1526 N N . ILE A 1 201 ? -17.211 -15.633 -8.180 1.00 94.25 201 ILE A N 1
ATOM 1527 C CA . ILE A 1 201 ? -16.812 -15.075 -9.474 1.00 94.25 201 ILE A CA 1
ATOM 1528 C C . ILE A 1 201 ? -17.583 -15.811 -10.571 1.00 94.25 201 ILE A C 1
ATOM 1530 O O . ILE A 1 201 ? -17.342 -16.992 -10.816 1.00 94.25 201 ILE A O 1
ATOM 1534 N N . SER A 1 202 ? -18.526 -15.123 -11.211 1.00 94.94 202 SER A N 1
ATOM 1535 C CA . SER A 1 202 ? -19.295 -15.628 -12.353 1.00 94.94 202 SER A CA 1
ATOM 1536 C C . SER A 1 202 ? -19.582 -14.485 -13.316 1.00 94.94 202 SER A C 1
ATOM 1538 O O . SER A 1 202 ? -19.832 -13.367 -12.880 1.00 94.94 202 SER A O 1
ATOM 1540 N N . VAL A 1 203 ? -19.589 -14.746 -14.624 1.00 96.00 203 VAL A N 1
ATOM 1541 C CA . VAL A 1 203 ? -19.980 -13.730 -15.619 1.00 96.00 203 VAL A CA 1
ATOM 1542 C C . VAL A 1 203 ? -21.407 -13.223 -15.393 1.00 96.00 203 VAL A C 1
ATOM 1544 O O . VAL A 1 203 ? -21.703 -12.069 -15.690 1.00 96.00 203 VAL A O 1
ATOM 1547 N N . ASP A 1 204 ? -22.273 -14.038 -14.789 1.00 95.38 204 ASP A N 1
ATOM 1548 C CA . ASP A 1 204 ? -23.668 -13.680 -14.515 1.00 95.38 204 ASP A CA 1
ATOM 1549 C C . ASP A 1 204 ? -23.811 -12.530 -13.506 1.00 95.38 204 ASP A C 1
ATOM 1551 O O . ASP A 1 204 ? -24.850 -11.872 -13.469 1.00 95.38 204 ASP A O 1
ATOM 1555 N N . THR A 1 205 ? -22.779 -12.252 -12.698 1.00 95.25 205 THR A N 1
ATOM 1556 C CA . THR A 1 205 ? -22.807 -11.131 -11.744 1.00 95.25 205 THR A CA 1
ATOM 1557 C C . THR A 1 205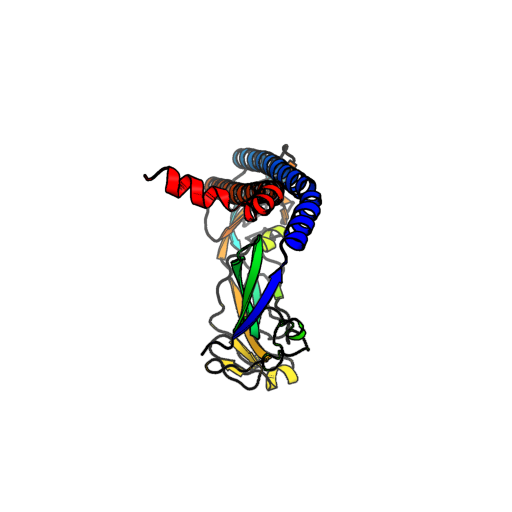 ? -22.627 -9.781 -12.439 1.00 95.25 205 THR A C 1
ATOM 1559 O O . THR A 1 205 ? -23.127 -8.764 -11.955 1.00 95.25 205 THR A O 1
ATOM 1562 N N . ILE A 1 206 ? -21.963 -9.759 -13.598 1.00 97.44 206 ILE A N 1
ATOM 1563 C CA . ILE A 1 206 ? -21.682 -8.547 -14.372 1.00 97.44 206 ILE A CA 1
ATOM 1564 C C . ILE A 1 206 ? -22.995 -8.036 -14.961 1.00 97.44 206 ILE A C 1
ATOM 1566 O O . ILE A 1 206 ? -23.614 -8.741 -15.750 1.00 97.44 206 ILE A O 1
ATOM 1570 N N . GLN A 1 207 ? -23.432 -6.824 -14.610 1.00 95.25 207 GLN A N 1
ATOM 1571 C CA . GLN A 1 207 ? -24.713 -6.274 -15.083 1.00 95.25 207 GLN A CA 1
ATOM 1572 C C . GLN A 1 207 ? -24.644 -5.742 -16.519 1.00 95.25 207 GLN A C 1
ATOM 1574 O O . GLN A 1 207 ? -25.586 -5.923 -17.291 1.00 95.25 207 GLN A O 1
ATOM 1579 N N . ASP A 1 208 ? -23.528 -5.112 -16.889 1.00 97.06 208 ASP A N 1
ATOM 1580 C CA . ASP A 1 208 ? -23.329 -4.574 -18.233 1.00 97.06 208 ASP A CA 1
ATOM 1581 C C . ASP A 1 208 ? -23.130 -5.699 -19.261 1.00 97.06 208 ASP A C 1
ATOM 1583 O O . ASP A 1 208 ? -22.179 -6.478 -19.181 1.00 97.06 208 ASP A O 1
ATOM 1587 N N . ASN A 1 209 ? -24.018 -5.772 -20.256 1.00 95.88 209 ASN A N 1
ATOM 1588 C CA . ASN A 1 209 ? -23.996 -6.836 -21.264 1.00 95.88 209 ASN A CA 1
ATOM 1589 C C . ASN A 1 209 ? -22.725 -6.801 -22.127 1.00 95.88 209 ASN A C 1
ATOM 1591 O O . ASN A 1 209 ? -22.240 -7.857 -22.524 1.00 95.88 209 ASN A O 1
ATOM 1595 N N . SER A 1 210 ? -22.183 -5.614 -22.425 1.00 95.25 210 SER A N 1
ATOM 1596 C CA . SER A 1 210 ? -20.965 -5.487 -23.238 1.00 95.25 210 SER A CA 1
ATOM 1597 C C . S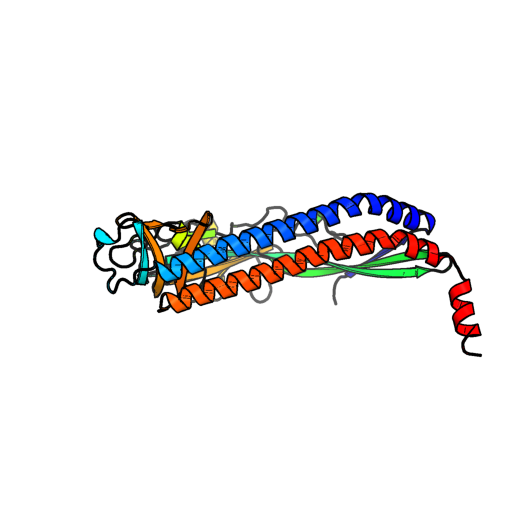ER A 1 210 ? -19.762 -6.101 -22.522 1.00 95.25 210 SER A C 1
ATOM 1599 O O . SER A 1 210 ? -19.034 -6.907 -23.102 1.00 95.25 210 SER A O 1
ATOM 1601 N N . THR A 1 211 ? -19.608 -5.776 -21.239 1.00 96.44 211 THR A N 1
ATOM 1602 C CA . THR A 1 211 ? -18.578 -6.325 -20.357 1.00 96.44 211 THR A CA 1
ATOM 1603 C C . THR A 1 211 ? -18.793 -7.820 -20.142 1.00 96.44 211 THR A C 1
ATOM 1605 O O . THR A 1 211 ? -17.858 -8.600 -20.300 1.00 96.44 211 THR A O 1
ATOM 1608 N N . ARG A 1 212 ? -20.032 -8.249 -19.858 1.00 96.81 212 ARG A N 1
ATOM 1609 C CA . ARG A 1 212 ? -20.370 -9.664 -19.645 1.00 96.81 212 ARG A CA 1
ATOM 1610 C C . ARG A 1 212 ? -19.998 -10.527 -20.848 1.00 96.81 212 ARG A C 1
ATOM 1612 O O . ARG A 1 212 ? -19.386 -11.572 -20.671 1.00 96.81 212 ARG A O 1
ATOM 1619 N N . ASN A 1 213 ? -20.338 -10.086 -22.058 1.00 95.88 213 ASN A N 1
ATOM 1620 C CA . ASN A 1 213 ? -20.110 -10.856 -23.283 1.00 95.88 213 ASN A CA 1
ATOM 1621 C C . ASN A 1 213 ? -18.622 -11.022 -23.635 1.00 95.88 213 ASN A C 1
ATOM 1623 O O . ASN A 1 213 ? -18.282 -11.917 -24.402 1.00 95.88 213 ASN A O 1
ATOM 1627 N N . GLN A 1 214 ? -17.749 -10.165 -23.099 1.00 95.44 214 GLN A N 1
ATOM 1628 C CA . GLN A 1 214 ? -16.296 -10.235 -23.289 1.00 95.44 214 GLN A CA 1
ATOM 1629 C C . GLN A 1 214 ? -15.581 -10.960 -22.142 1.00 95.44 214 GLN A C 1
ATOM 1631 O O . GLN A 1 214 ? -14.409 -11.309 -22.268 1.00 95.44 214 GLN A O 1
ATOM 1636 N N . ALA A 1 215 ? -16.265 -11.164 -21.016 1.00 96.06 215 ALA A N 1
ATOM 1637 C CA . ALA A 1 215 ? -15.688 -11.778 -19.837 1.00 96.06 215 ALA A CA 1
ATOM 1638 C C . ALA A 1 215 ? -15.681 -13.304 -19.961 1.00 96.06 215 ALA A C 1
ATOM 1640 O O . ALA A 1 215 ? -16.679 -13.939 -20.296 1.00 96.06 215 ALA A O 1
ATOM 1641 N N . THR A 1 216 ? -14.564 -13.907 -19.578 1.00 95.12 216 THR A N 1
ATOM 1642 C CA . THR A 1 216 ? -14.467 -15.335 -19.264 1.00 95.12 216 THR A CA 1
ATOM 1643 C C . THR A 1 216 ? -14.009 -15.503 -17.818 1.00 95.12 216 THR A C 1
ATOM 1645 O O . THR A 1 216 ? -13.508 -14.562 -17.201 1.00 95.12 216 THR A O 1
ATOM 1648 N N . VAL A 1 217 ? -14.214 -16.687 -17.238 1.00 93.75 217 VAL A N 1
ATOM 1649 C CA . VAL A 1 217 ? -13.799 -16.985 -15.858 1.00 93.75 217 VAL A CA 1
ATOM 1650 C C . VAL A 1 217 ? -12.763 -18.100 -15.869 1.00 93.75 217 VAL A C 1
ATOM 1652 O O . VAL A 1 217 ? -13.013 -19.184 -16.394 1.00 93.75 217 VAL A O 1
ATOM 1655 N N . PHE A 1 218 ? -11.613 -17.843 -15.244 1.00 89.44 218 PHE A N 1
ATOM 1656 C CA . PHE A 1 218 ? -10.566 -18.837 -15.007 1.00 89.44 218 PHE A CA 1
ATOM 1657 C C . PHE A 1 218 ? -10.240 -18.886 -13.512 1.00 89.44 218 PHE A C 1
ATOM 1659 O O . PHE A 1 218 ? -9.664 -17.950 -12.953 1.00 89.44 218 PHE A O 1
ATOM 1666 N N . GLY A 1 219 ? -10.603 -19.988 -12.849 1.00 87.25 219 GLY A N 1
ATOM 1667 C CA . GLY A 1 219 ? -10.494 -20.098 -11.392 1.00 87.25 219 GLY A CA 1
ATOM 1668 C C . GLY A 1 219 ? -11.369 -19.050 -10.698 1.00 87.25 219 GLY A C 1
ATOM 1669 O O . GLY A 1 219 ? -12.564 -18.973 -10.961 1.00 87.25 219 GLY A O 1
ATOM 1670 N N . SER A 1 220 ? -10.772 -18.228 -9.837 1.00 91.00 220 SER A N 1
ATOM 1671 C CA . SER A 1 220 ? -11.431 -17.131 -9.112 1.00 91.00 220 SER A CA 1
ATOM 1672 C C . SER A 1 220 ? -11.124 -15.746 -9.708 1.00 91.00 220 SER A C 1
ATOM 1674 O O . SER A 1 220 ? -10.960 -14.763 -8.983 1.00 91.00 220 SER A O 1
ATOM 1676 N N . ARG A 1 221 ? -10.999 -15.655 -11.038 1.00 94.81 221 ARG A N 1
ATOM 1677 C CA . ARG A 1 221 ? -10.691 -14.405 -11.750 1.00 94.81 221 ARG A CA 1
ATOM 1678 C C . ARG A 1 221 ? -11.551 -14.236 -12.996 1.00 94.81 221 ARG A C 1
ATOM 1680 O O . ARG A 1 221 ? -11.805 -15.216 -13.696 1.00 94.81 221 ARG A O 1
ATOM 1687 N N . PHE A 1 222 ? -11.918 -12.992 -13.303 1.00 96.62 222 PHE A N 1
ATOM 1688 C CA . PHE A 1 222 ? -12.374 -12.646 -14.650 1.00 96.62 222 PHE A CA 1
ATOM 1689 C C . PHE A 1 222 ? -11.179 -12.457 -15.574 1.00 96.62 222 PHE A C 1
ATOM 1691 O O . PHE A 1 222 ? -10.100 -12.045 -15.138 1.00 96.62 222 PHE A O 1
ATOM 1698 N N . TYR A 1 223 ? -11.399 -12.731 -16.850 1.00 96.69 223 TYR A N 1
ATOM 1699 C CA . TYR A 1 223 ? -10.407 -12.619 -17.900 1.00 96.69 223 TYR A CA 1
ATOM 1700 C C . TYR A 1 223 ? -11.026 -11.993 -19.146 1.00 96.69 223 TYR A C 1
ATOM 1702 O O . TYR A 1 223 ? -12.142 -12.344 -19.530 1.00 96.69 223 TYR A O 1
ATOM 1710 N N . PHE A 1 224 ? -10.283 -11.078 -19.758 1.00 96.38 224 PHE A N 1
ATOM 1711 C CA . PHE A 1 224 ? -10.655 -10.318 -20.946 1.00 96.38 224 PHE A CA 1
ATOM 1712 C C . PHE A 1 224 ? -9.497 -10.363 -21.937 1.00 96.38 224 PHE A C 1
ATOM 1714 O O . PHE A 1 224 ? -8.355 -10.133 -21.542 1.00 96.38 224 PHE A O 1
ATOM 1721 N N . GLY A 1 225 ? -9.795 -10.621 -23.207 1.00 94.19 225 GLY A N 1
ATOM 1722 C CA . GLY A 1 225 ? -8.800 -10.745 -24.271 1.00 94.19 225 GLY A CA 1
ATOM 1723 C C . GLY A 1 225 ? -8.860 -12.099 -24.975 1.00 94.19 225 GLY A C 1
ATOM 1724 O O . GLY A 1 225 ? -9.678 -12.954 -24.632 1.00 94.19 225 GLY A O 1
ATOM 1725 N N . ASP A 1 226 ? -7.999 -12.270 -25.974 1.00 89.56 226 ASP A N 1
ATOM 1726 C CA . ASP A 1 226 ? -8.037 -13.403 -26.907 1.00 89.56 226 ASP A CA 1
ATOM 1727 C C . ASP A 1 226 ? -7.197 -14.602 -26.435 1.00 89.56 226 ASP A C 1
ATOM 1729 O O . ASP A 1 226 ? -7.297 -15.703 -26.987 1.00 89.56 226 ASP A O 1
ATOM 1733 N N . GLY A 1 227 ? -6.333 -14.408 -25.433 1.00 90.06 227 GLY A N 1
ATOM 1734 C CA . GLY A 1 227 ? -5.552 -15.488 -24.838 1.00 90.06 227 GLY A CA 1
ATOM 1735 C C . GLY A 1 227 ? -6.295 -16.277 -23.758 1.00 90.06 227 GLY A C 1
ATOM 1736 O O . GLY A 1 227 ? -7.518 -16.278 -23.640 1.00 90.06 227 GLY A O 1
ATOM 1737 N N . SER A 1 228 ? -5.524 -17.004 -22.951 1.00 85.25 228 SER A N 1
ATOM 1738 C CA . SER A 1 228 ? -6.037 -17.785 -21.819 1.00 85.25 228 SER A CA 1
ATOM 1739 C C . SER A 1 228 ? -5.103 -17.690 -20.618 1.00 85.25 228 SER A C 1
ATOM 1741 O O . SER A 1 228 ? -3.924 -17.376 -20.762 1.00 85.25 228 SER A O 1
ATOM 1743 N N . SER A 1 229 ? -5.571 -18.077 -19.426 1.00 77.38 229 SER A N 1
ATOM 1744 C CA . SER A 1 229 ? -4.726 -18.042 -18.221 1.00 77.38 229 SER A CA 1
ATOM 1745 C C . SER A 1 229 ? -3.435 -18.879 -18.323 1.00 77.38 229 SER A C 1
ATOM 1747 O O . SER A 1 229 ? -2.492 -18.597 -17.586 1.00 77.38 229 SER A O 1
ATOM 1749 N N . GLY A 1 230 ? -3.386 -19.909 -19.178 1.00 85.75 230 GLY A N 1
ATOM 1750 C CA . GLY A 1 230 ? -2.187 -20.733 -19.404 1.00 85.75 230 GLY A CA 1
ATOM 1751 C C . GLY A 1 230 ? -1.325 -20.280 -20.588 1.00 85.75 230 GLY A C 1
ATOM 1752 O O . GLY A 1 230 ? -0.173 -20.688 -20.702 1.00 85.75 230 GLY A O 1
ATOM 1753 N N . SER A 1 231 ? -1.871 -19.437 -21.464 1.00 92.50 231 SER A N 1
ATOM 1754 C CA . SER A 1 231 ? -1.183 -18.876 -22.626 1.00 92.50 231 SER A CA 1
ATOM 1755 C C . SER A 1 231 ? -1.725 -17.464 -22.884 1.00 92.50 231 SER A C 1
ATOM 1757 O O . SER A 1 231 ? -2.579 -17.281 -23.757 1.00 92.50 231 SER A O 1
ATOM 1759 N N . PRO A 1 232 ? -1.317 -16.481 -22.059 1.00 95.75 232 PRO A N 1
ATOM 1760 C CA . PRO A 1 232 ? -1.815 -15.117 -22.169 1.00 95.75 232 PRO A CA 1
ATOM 1761 C C . PRO A 1 232 ? -1.197 -14.388 -23.365 1.00 95.75 232 PRO A C 1
ATOM 1763 O O . PRO A 1 232 ? -0.050 -14.642 -23.748 1.00 95.75 232 PRO A O 1
ATOM 1766 N N . GLN A 1 233 ? -1.958 -13.464 -23.941 1.00 96.56 233 GLN A N 1
ATOM 1767 C CA . GLN A 1 233 ? -1.551 -12.596 -25.040 1.00 96.56 233 GLN A CA 1
ATOM 1768 C C . GLN A 1 233 ? -1.386 -11.151 -24.567 1.00 96.56 233 GLN A C 1
ATOM 1770 O O . GLN A 1 233 ? -1.916 -10.745 -23.535 1.00 96.56 233 GLN A O 1
ATOM 1775 N N . ILE A 1 234 ? -0.583 -10.376 -25.298 1.00 97.06 234 ILE A N 1
ATOM 1776 C CA . ILE A 1 234 ? -0.337 -8.973 -24.958 1.00 97.06 234 ILE A CA 1
ATOM 1777 C C . ILE A 1 234 ? -1.654 -8.195 -25.024 1.00 97.06 234 ILE A C 1
ATOM 1779 O O . ILE A 1 234 ? -2.339 -8.221 -26.041 1.00 97.06 234 ILE A O 1
ATOM 1783 N N . GLY A 1 235 ? -1.970 -7.487 -23.944 1.00 96.31 235 GLY A N 1
ATOM 1784 C CA . GLY A 1 235 ? -3.215 -6.748 -23.762 1.00 96.31 235 GLY A CA 1
ATOM 1785 C C . GLY A 1 235 ? -4.320 -7.521 -23.050 1.00 96.31 235 GLY A C 1
ATOM 1786 O O . GLY A 1 235 ? -5.302 -6.904 -22.635 1.00 96.31 235 GLY A O 1
ATOM 1787 N N . ASP A 1 236 ? -4.144 -8.824 -22.821 1.00 96.88 236 ASP A N 1
ATOM 1788 C CA . ASP A 1 236 ? -5.078 -9.580 -21.996 1.00 96.88 236 ASP A CA 1
ATOM 1789 C C . ASP A 1 236 ? -5.128 -8.989 -20.586 1.00 96.88 236 ASP A C 1
ATOM 1791 O O . ASP A 1 236 ? -4.109 -8.619 -20.000 1.00 96.88 236 ASP A O 1
ATOM 1795 N N . THR A 1 237 ? -6.330 -8.910 -20.030 1.00 97.19 237 THR A N 1
ATOM 1796 C CA . THR A 1 237 ? -6.600 -8.341 -18.713 1.00 97.19 237 THR A CA 1
ATOM 1797 C C . THR A 1 237 ? -7.196 -9.408 -17.809 1.00 97.19 237 THR A C 1
ATOM 1799 O O . THR A 1 237 ? -8.135 -10.106 -18.187 1.00 97.19 237 THR A O 1
ATOM 1802 N N . ARG A 1 238 ? -6.691 -9.508 -16.579 1.00 96.94 238 ARG A N 1
ATOM 1803 C CA . ARG A 1 238 ? -7.277 -10.344 -15.530 1.00 96.94 238 ARG A CA 1
ATOM 1804 C C . ARG A 1 238 ? -7.714 -9.486 -14.355 1.00 96.94 238 ARG A C 1
ATOM 1806 O O . ARG A 1 238 ? -7.056 -8.506 -14.009 1.00 96.94 238 ARG A O 1
ATOM 1813 N N . VAL A 1 239 ? -8.815 -9.882 -13.731 1.00 97.88 239 VAL A N 1
ATOM 1814 C CA . VAL A 1 239 ? -9.392 -9.192 -12.578 1.00 97.88 239 VAL A CA 1
ATOM 1815 C C . VAL A 1 239 ? -9.557 -10.188 -11.445 1.00 97.88 239 VAL A C 1
ATOM 1817 O O . VAL A 1 239 ? -10.234 -11.206 -11.597 1.00 97.88 239 VAL A O 1
ATOM 1820 N N . SER A 1 240 ? -8.935 -9.896 -10.309 1.00 97.31 240 SER A N 1
ATOM 1821 C CA . SER A 1 240 ? -9.048 -10.688 -9.086 1.00 97.31 240 SER A CA 1
ATOM 1822 C C . SER A 1 240 ? -9.621 -9.865 -7.947 1.00 97.31 240 SER A C 1
ATOM 1824 O O . SER A 1 240 ? -9.445 -8.647 -7.900 1.00 97.31 240 SER A O 1
ATOM 1826 N N . PHE A 1 241 ? -10.255 -10.558 -7.006 1.00 98.19 241 PHE A N 1
ATOM 1827 C CA . PHE A 1 241 ? -10.863 -9.945 -5.837 1.00 98.19 241 PHE A CA 1
ATOM 1828 C C . PHE A 1 241 ? -10.230 -10.464 -4.556 1.00 98.19 241 PHE A C 1
ATOM 1830 O O . PHE A 1 241 ? -9.960 -11.657 -4.406 1.00 98.19 241 PHE A O 1
ATOM 1837 N N . GLU A 1 242 ? -10.046 -9.554 -3.614 1.00 98.19 242 GLU A N 1
ATOM 1838 C CA . GLU A 1 242 ? -9.709 -9.844 -2.230 1.00 98.19 242 GLU A CA 1
ATOM 1839 C C . GLU A 1 242 ? -10.761 -9.200 -1.332 1.00 98.19 242 GLU A C 1
ATOM 1841 O O . GLU A 1 242 ? -11.382 -8.203 -1.699 1.00 98.19 242 GLU A O 1
ATOM 1846 N N . GLN A 1 243 ? -10.963 -9.750 -0.143 1.00 97.94 243 GLN A N 1
ATOM 1847 C CA . GLN A 1 243 ? -11.907 -9.203 0.820 1.00 97.94 243 GLN A CA 1
ATOM 1848 C C . GLN A 1 243 ? -11.296 -9.100 2.207 1.00 97.94 243 GLN A C 1
ATOM 1850 O O . GLN A 1 243 ? -10.436 -9.896 2.583 1.00 97.94 243 GLN A O 1
ATOM 1855 N N . VAL A 1 244 ? -11.819 -8.170 2.993 1.00 98.12 244 VAL A N 1
ATOM 1856 C CA . VAL A 1 244 ? -11.743 -8.236 4.448 1.00 98.12 244 VAL A CA 1
ATOM 1857 C C . VAL A 1 244 ? -13.069 -8.819 4.938 1.00 98.12 244 VAL A C 1
ATOM 1859 O O . VAL A 1 244 ? -14.095 -8.159 4.773 1.00 98.12 244 VAL A O 1
ATOM 1862 N N . PRO A 1 245 ? -13.105 -10.040 5.498 1.00 97.06 245 PRO A N 1
ATOM 1863 C CA . PRO A 1 245 ? -14.345 -10.623 6.001 1.00 97.06 245 PRO A CA 1
ATOM 1864 C C . PRO A 1 245 ? -14.777 -9.951 7.309 1.00 97.06 245 PRO A C 1
ATOM 1866 O O . PRO A 1 245 ? -13.953 -9.396 8.038 1.00 97.06 245 PRO A O 1
ATOM 1869 N N . SER A 1 246 ? -16.058 -10.080 7.652 1.00 97.69 246 SER A N 1
ATOM 1870 C CA . SER A 1 246 ? -16.517 -9.890 9.027 1.00 97.69 246 SER A CA 1
ATOM 1871 C C . SER A 1 246 ? -15.748 -10.828 9.955 1.00 97.69 246 SER A C 1
ATOM 1873 O O . SER A 1 246 ? -15.693 -12.039 9.731 1.00 97.69 246 SER A O 1
ATOM 1875 N N . GLN A 1 247 ? -15.128 -10.255 10.982 1.00 97.56 247 GLN A N 1
ATOM 1876 C CA . GLN A 1 247 ? -14.326 -10.990 11.949 1.00 97.56 247 GLN A CA 1
ATOM 1877 C C . GLN A 1 247 ? -14.153 -10.194 13.240 1.00 97.56 247 GLN A C 1
ATOM 1879 O O . GLN A 1 247 ? -14.471 -9.006 13.307 1.00 97.56 247 GLN A O 1
ATOM 1884 N N . THR A 1 248 ? -13.631 -10.857 14.267 1.00 98.12 248 THR A N 1
ATOM 1885 C CA . THR A 1 248 ? -13.196 -10.192 15.496 1.00 98.12 248 THR A CA 1
ATOM 1886 C C . THR A 1 248 ? -12.010 -9.280 15.209 1.00 98.12 248 THR A C 1
ATOM 1888 O O . THR A 1 248 ? -11.032 -9.707 14.593 1.00 98.12 248 THR A O 1
ATOM 1891 N N . ILE A 1 249 ? -12.104 -8.038 15.669 1.00 98.44 249 ILE A N 1
ATOM 1892 C CA . ILE A 1 249 ? -11.036 -7.044 15.634 1.00 98.44 249 ILE A CA 1
ATOM 1893 C C . ILE A 1 249 ? -10.819 -6.471 17.031 1.00 98.44 249 ILE A C 1
ATOM 1895 O O . ILE A 1 249 ? -11.718 -6.507 17.875 1.00 98.44 249 ILE A O 1
ATOM 1899 N N . SER A 1 250 ? -9.637 -5.905 17.233 1.00 98.56 250 SER A N 1
ATOM 1900 C CA . SER A 1 250 ? -9.289 -5.126 18.416 1.00 98.56 250 SER A CA 1
ATOM 1901 C C . SER A 1 250 ? -9.028 -3.686 18.005 1.00 98.56 250 SER A C 1
ATOM 1903 O O . SER A 1 250 ? -8.393 -3.435 16.976 1.00 98.56 250 SER A O 1
ATOM 1905 N N . VAL A 1 251 ? -9.555 -2.736 18.774 1.00 98.50 251 VAL A N 1
ATOM 1906 C CA . VAL A 1 251 ? -9.499 -1.308 18.448 1.00 98.50 251 VAL A CA 1
ATOM 1907 C C . VAL A 1 251 ? -9.045 -0.522 19.666 1.00 98.50 251 VAL A C 1
ATOM 1909 O O . VAL A 1 251 ? -9.588 -0.710 20.748 1.00 98.50 251 VAL A O 1
ATOM 1912 N N . VAL A 1 252 ? -8.095 0.394 19.468 1.00 98.62 252 VAL A N 1
ATOM 1913 C CA . VAL A 1 252 ? -7.740 1.451 20.424 1.00 98.62 252 VAL A CA 1
ATOM 1914 C C . VAL A 1 252 ? -8.004 2.796 19.761 1.00 98.62 252 VAL A C 1
ATOM 1916 O O . VAL A 1 252 ? -7.302 3.181 18.819 1.00 98.62 252 VAL A O 1
ATOM 1919 N N . ALA A 1 253 ? -9.027 3.506 20.226 1.00 98.19 253 ALA A N 1
ATOM 1920 C CA . ALA A 1 253 ? -9.498 4.745 19.614 1.00 98.19 253 ALA A CA 1
ATOM 1921 C C . ALA A 1 253 ? -10.132 5.676 20.650 1.00 98.19 253 ALA A C 1
ATOM 1923 O O . ALA A 1 253 ? -10.507 5.260 21.742 1.00 98.19 253 ALA A O 1
ATOM 1924 N N . LYS A 1 254 ? -10.257 6.957 20.308 1.00 98.06 254 LYS A N 1
ATOM 1925 C CA . LYS A 1 254 ? -11.015 7.916 21.110 1.00 98.06 254 LYS A CA 1
ATOM 1926 C C . LYS A 1 254 ? -12.508 7.740 20.834 1.00 98.06 254 LYS A C 1
ATOM 1928 O O . LYS A 1 254 ? -12.902 7.774 19.668 1.00 98.06 254 LYS A O 1
ATOM 1933 N N . GLN A 1 255 ? -13.320 7.618 21.880 1.00 97.69 255 GLN A N 1
ATOM 1934 C CA . GLN A 1 255 ? -14.777 7.601 21.743 1.00 97.69 255 GLN A CA 1
ATOM 1935 C C . GLN A 1 255 ? -15.315 9.009 21.443 1.00 97.69 255 GLN A C 1
ATOM 1937 O O . GLN A 1 255 ? -14.926 9.971 22.113 1.00 97.69 255 GLN A O 1
ATOM 1942 N N . ILE A 1 256 ? -16.199 9.115 20.445 1.00 96.50 256 ILE A N 1
ATOM 1943 C CA . ILE A 1 256 ? -17.009 10.306 20.156 1.00 96.50 256 ILE A CA 1
ATOM 1944 C C . ILE A 1 256 ? -18.448 9.859 19.882 1.00 96.50 256 ILE A C 1
ATOM 1946 O O . ILE A 1 256 ? -18.794 9.503 18.754 1.00 96.50 256 ILE A O 1
ATOM 1950 N N . GLY A 1 257 ? -19.287 9.858 20.915 1.00 95.38 257 GLY A N 1
ATOM 1951 C CA . GLY A 1 257 ? -20.607 9.236 20.881 1.00 95.38 257 GLY A CA 1
ATOM 1952 C C . GLY A 1 257 ? -20.502 7.766 20.468 1.00 95.38 257 GLY A C 1
ATOM 1953 O O . GLY A 1 257 ? -19.748 6.999 21.063 1.00 95.38 257 GLY A O 1
ATOM 1954 N N . GLU A 1 258 ? -21.231 7.397 19.417 1.00 95.06 258 GLU A N 1
ATOM 1955 C CA . GLU A 1 258 ? -21.201 6.064 18.793 1.00 95.06 258 GLU A CA 1
ATOM 1956 C C . GLU A 1 258 ? -20.057 5.895 17.780 1.00 95.06 258 GLU A C 1
ATOM 1958 O O . GLU A 1 258 ? -19.865 4.813 17.237 1.00 95.06 258 GLU A O 1
ATOM 1963 N N . SER A 1 259 ? -19.266 6.938 17.520 1.00 95.25 259 SER A N 1
ATOM 1964 C CA . SER A 1 259 ? -18.158 6.896 16.567 1.00 95.25 259 SER A CA 1
ATOM 1965 C C . SER A 1 259 ? -16.795 6.804 17.255 1.00 95.25 259 SER A C 1
ATOM 1967 O O . SER A 1 259 ? -16.635 7.025 18.459 1.00 95.25 259 SER A O 1
ATOM 1969 N N . LEU A 1 260 ? -15.778 6.496 16.454 1.00 95.75 260 LEU A N 1
ATOM 1970 C CA . LEU A 1 260 ? -14.401 6.292 16.888 1.00 95.75 260 LEU A CA 1
ATOM 1971 C C . LEU A 1 260 ? -13.468 7.198 16.095 1.00 95.75 260 LEU A C 1
ATOM 1973 O O . LEU A 1 260 ? -13.488 7.206 14.863 1.00 95.75 260 LEU A O 1
ATOM 1977 N N . SER A 1 261 ? -12.602 7.933 16.783 1.00 96.44 261 SER A N 1
ATOM 1978 C CA . SER A 1 261 ? -11.631 8.821 16.148 1.00 96.44 261 SER A CA 1
ATOM 1979 C C . SER A 1 261 ? -10.213 8.570 16.640 1.00 96.44 261 SER A C 1
ATOM 1981 O O . SER A 1 261 ? -9.971 7.877 17.628 1.00 96.44 261 SER A O 1
ATOM 1983 N N . SER A 1 262 ? -9.243 9.202 15.983 1.00 97.00 262 SER A N 1
ATOM 1984 C CA . SER A 1 262 ? -7.888 9.253 16.521 1.00 97.00 262 SER A CA 1
ATOM 1985 C C . SER A 1 262 ? -7.857 10.049 17.828 1.00 97.00 262 SER A C 1
ATOM 1987 O O . SER A 1 262 ? -8.440 11.132 17.925 1.00 97.00 262 SER A O 1
ATOM 1989 N N . TYR A 1 263 ? -7.132 9.541 18.818 1.00 97.12 263 TYR A N 1
ATOM 1990 C CA . TYR A 1 263 ? -6.734 10.295 20.004 1.00 97.12 263 TYR A CA 1
ATOM 1991 C C . TYR A 1 263 ? -5.509 11.149 19.675 1.00 97.12 263 TYR A C 1
ATOM 1993 O O . TYR A 1 263 ? -4.641 10.704 18.928 1.00 97.12 263 TYR A O 1
ATOM 2001 N N . THR A 1 264 ? -5.432 12.369 20.206 1.00 97.12 264 THR A N 1
ATOM 2002 C CA . THR A 1 264 ? -4.265 13.253 20.050 1.00 97.12 264 THR A CA 1
ATOM 2003 C C . THR A 1 264 ? -3.620 13.441 21.413 1.00 97.12 264 THR A C 1
ATOM 2005 O O . THR A 1 264 ? -4.257 13.968 22.323 1.00 97.12 264 THR A O 1
ATOM 2008 N N . ALA A 1 265 ? -2.372 13.002 21.549 1.00 96.81 265 ALA A N 1
ATOM 2009 C CA . ALA A 1 265 ? -1.612 13.100 22.786 1.00 96.81 265 ALA A CA 1
ATOM 2010 C C . ALA A 1 265 ? -1.006 14.496 22.975 1.00 96.81 265 ALA A C 1
ATOM 2012 O O . ALA A 1 265 ? -0.902 15.287 22.033 1.00 96.81 265 ALA A O 1
ATOM 2013 N N . LYS A 1 266 ? -0.496 14.783 24.178 1.00 96.69 266 LYS A N 1
ATOM 2014 C CA . LYS A 1 266 ? 0.154 16.074 24.484 1.00 96.69 266 LYS A CA 1
ATOM 2015 C C . LYS A 1 266 ? 1.405 16.340 23.650 1.00 96.69 266 LYS A C 1
ATOM 2017 O O . LYS A 1 266 ? 1.781 17.493 23.462 1.00 96.69 266 LYS A O 1
ATOM 2022 N N . SER A 1 267 ? 2.061 15.288 23.162 1.00 95.06 267 SER A N 1
ATOM 2023 C CA . SER A 1 267 ? 3.205 15.413 22.256 1.00 95.06 267 SER A CA 1
ATOM 2024 C C . SER A 1 267 ? 2.826 15.940 20.867 1.00 95.06 267 SER A C 1
ATOM 2026 O O . SER A 1 267 ? 3.721 16.324 20.121 1.00 95.06 267 SER A O 1
ATOM 2028 N N . GLY A 1 268 ? 1.535 15.939 20.509 1.00 95.81 268 GLY A N 1
ATOM 2029 C CA . GLY A 1 268 ? 1.038 16.181 19.152 1.00 95.81 268 GLY A CA 1
ATOM 2030 C C . GLY A 1 268 ? 0.972 14.919 18.284 1.00 95.81 268 GLY A C 1
ATOM 2031 O O . GLY A 1 268 ? 0.459 14.976 17.171 1.00 95.81 268 GLY A O 1
ATOM 2032 N N . GLY A 1 269 ? 1.467 13.779 18.783 1.00 95.88 269 GLY A N 1
ATOM 2033 C CA . GLY A 1 269 ? 1.309 12.481 18.128 1.00 95.88 269 GLY A CA 1
ATOM 2034 C C . GLY A 1 269 ? -0.103 11.932 18.311 1.00 95.88 269 GLY A C 1
ATOM 2035 O O . GLY A 1 269 ? -0.836 12.355 19.209 1.00 95.88 269 GLY A O 1
ATOM 2036 N N . SER A 1 270 ? -0.487 10.981 17.466 1.00 96.44 270 SER A N 1
ATOM 2037 C CA . SER A 1 270 ? -1.860 10.488 17.409 1.00 96.44 270 SER A CA 1
ATOM 2038 C C . SER A 1 270 ? -1.944 8.976 17.612 1.00 96.44 270 SER A C 1
ATOM 2040 O O . SER A 1 270 ? -1.077 8.227 17.169 1.00 96.44 270 SER A O 1
ATOM 2042 N N . VAL A 1 271 ? -2.978 8.506 18.310 1.00 98.12 271 VAL A N 1
ATOM 2043 C CA . VAL A 1 271 ? -3.201 7.081 18.589 1.00 98.12 271 VAL A CA 1
ATOM 2044 C C . VAL A 1 271 ? -4.522 6.647 17.969 1.00 98.12 271 VAL A C 1
ATOM 2046 O O . VAL A 1 271 ? -5.586 7.165 18.308 1.00 98.12 271 VAL A O 1
ATOM 2049 N N . LEU A 1 272 ? -4.423 5.698 17.043 1.00 98.25 272 LEU A N 1
ATOM 2050 C CA . LEU A 1 272 ? -5.536 4.958 16.462 1.00 98.25 272 LEU A CA 1
ATOM 2051 C C . LEU A 1 272 ? -4.996 3.602 16.010 1.00 98.25 272 LEU A C 1
ATOM 2053 O O . LEU A 1 272 ? -4.274 3.527 15.007 1.00 98.25 272 LEU A O 1
ATOM 2057 N N . LEU A 1 273 ? -5.302 2.554 16.765 1.00 98.44 273 LEU A N 1
ATOM 2058 C CA . LEU A 1 273 ? -4.808 1.200 16.519 1.00 98.44 273 LEU A CA 1
ATOM 2059 C C . LEU A 1 273 ? -5.992 0.303 16.171 1.00 98.44 273 LEU A C 1
ATOM 2061 O O . LEU A 1 273 ? -7.040 0.389 16.806 1.00 98.44 273 LEU A O 1
ATOM 2065 N N . VAL A 1 274 ? -5.837 -0.517 15.135 1.00 98.38 274 VAL A N 1
ATOM 2066 C CA . VAL A 1 274 ? -6.877 -1.426 14.646 1.00 98.38 274 VAL A CA 1
ATOM 2067 C C . VAL A 1 274 ? -6.167 -2.677 14.152 1.00 98.38 274 VAL A C 1
ATOM 2069 O O . VAL A 1 274 ? -5.337 -2.587 13.248 1.00 98.38 274 VAL A O 1
ATOM 2072 N N . GLU A 1 275 ? -6.467 -3.821 14.753 1.00 98.38 275 GLU A N 1
ATOM 2073 C CA . GLU A 1 275 ? -5.818 -5.096 14.441 1.00 98.38 275 GLU A CA 1
ATOM 2074 C C . GLU A 1 275 ? -6.866 -6.202 14.283 1.00 98.38 275 GLU A C 1
ATOM 2076 O O . GLU A 1 275 ? -7.918 -6.184 14.927 1.00 98.38 275 GLU A O 1
ATOM 2081 N N . ALA A 1 276 ? -6.594 -7.159 13.396 1.00 98.06 276 ALA A N 1
ATOM 2082 C CA . ALA A 1 276 ? -7.421 -8.349 13.247 1.00 98.06 276 ALA A CA 1
ATOM 2083 C C . ALA A 1 276 ? -7.150 -9.331 14.388 1.00 98.06 276 ALA A C 1
ATOM 2085 O O . ALA A 1 276 ? -5.997 -9.590 14.713 1.00 98.06 276 ALA A O 1
ATOM 2086 N N . GLY A 1 277 ? -8.205 -9.938 14.927 1.00 97.75 277 GLY A N 1
ATOM 2087 C CA . GLY A 1 277 ? -8.112 -10.876 16.040 1.00 97.75 277 GLY A CA 1
ATOM 2088 C C . GLY A 1 277 ? -8.238 -10.215 17.419 1.00 97.75 277 GLY A C 1
ATOM 2089 O O . GLY A 1 277 ? -8.345 -8.989 17.520 1.00 97.75 277 GLY A O 1
ATOM 2090 N N . PRO A 1 278 ? -8.309 -11.035 18.483 1.00 97.62 278 PRO A N 1
ATOM 2091 C CA . PRO A 1 278 ? -8.407 -10.574 19.861 1.00 97.62 278 PRO A CA 1
ATOM 2092 C C . PRO A 1 278 ? -7.014 -10.260 20.428 1.00 97.62 278 PRO A C 1
ATOM 2094 O O . PRO A 1 278 ? -6.242 -11.170 20.716 1.00 97.62 278 PRO A O 1
ATOM 2097 N N . HIS A 1 279 ? -6.727 -8.978 20.611 1.00 98.25 279 HIS A N 1
ATOM 2098 C CA . HIS A 1 279 ? -5.501 -8.440 21.187 1.00 98.25 279 HIS A CA 1
ATOM 2099 C C . HIS A 1 279 ? -5.867 -7.530 22.349 1.00 98.25 279 HIS A C 1
ATOM 2101 O O . HIS A 1 279 ? -6.808 -6.739 22.240 1.00 98.25 279 HIS A O 1
ATOM 2107 N N . ASP A 1 280 ? -5.138 -7.627 23.456 1.00 98.00 280 ASP A N 1
ATOM 2108 C CA . ASP A 1 280 ? -5.290 -6.662 24.543 1.00 98.00 280 ASP A CA 1
ATOM 2109 C C . ASP A 1 280 ? -4.637 -5.313 24.186 1.00 98.00 280 ASP A C 1
ATOM 2111 O O . ASP A 1 280 ? -3.883 -5.192 23.213 1.00 98.00 280 ASP A O 1
ATOM 2115 N N . ALA A 1 281 ? -4.948 -4.264 24.951 1.00 98.00 281 ALA A N 1
ATOM 2116 C CA . ALA A 1 281 ? -4.402 -2.941 24.677 1.00 98.00 281 ALA A CA 1
ATOM 2117 C C . ALA A 1 281 ? -2.864 -2.936 24.711 1.00 98.00 281 ALA A C 1
ATOM 2119 O O . ALA A 1 281 ? -2.227 -2.334 23.843 1.00 98.00 281 ALA A O 1
ATOM 2120 N N . ALA A 1 282 ? -2.251 -3.616 25.685 1.00 98.19 282 ALA A N 1
ATOM 2121 C CA . ALA A 1 282 ? -0.802 -3.626 25.864 1.00 98.19 282 ALA A CA 1
ATOM 2122 C C . ALA A 1 282 ? -0.077 -4.265 24.668 1.00 98.19 282 ALA A C 1
ATOM 2124 O O . ALA A 1 282 ? 0.945 -3.734 24.220 1.00 98.19 282 ALA A O 1
ATOM 2125 N N . GLU A 1 283 ? -0.619 -5.351 24.118 1.00 98.31 283 GLU A N 1
ATOM 2126 C CA . GLU A 1 283 ? -0.154 -5.992 22.889 1.00 98.31 283 GLU A CA 1
ATOM 2127 C C . GLU A 1 283 ? -0.231 -5.034 21.697 1.00 98.31 283 GLU A C 1
ATOM 2129 O O . GLU A 1 283 ? 0.778 -4.828 21.020 1.00 98.31 283 GLU A O 1
ATOM 2134 N N . MET A 1 284 ? -1.368 -4.364 21.489 1.00 98.56 284 MET A N 1
ATOM 2135 C CA . MET A 1 284 ? -1.530 -3.415 20.378 1.00 98.56 284 MET A CA 1
ATOM 2136 C C . MET A 1 284 ? -0.548 -2.235 20.474 1.00 98.56 284 MET A C 1
ATOM 2138 O O . MET A 1 284 ? 0.084 -1.838 19.491 1.00 98.56 284 MET A O 1
ATOM 2142 N N . PHE A 1 285 ? -0.345 -1.675 21.673 1.00 98.56 285 PHE A N 1
ATOM 2143 C CA . PHE A 1 285 ? 0.649 -0.615 21.889 1.00 98.56 285 PHE A CA 1
ATOM 2144 C C . PHE A 1 285 ? 2.089 -1.100 21.678 1.00 98.56 285 PHE A C 1
ATOM 2146 O O . PHE A 1 285 ? 2.941 -0.332 21.210 1.00 98.56 285 PHE A O 1
ATOM 2153 N N . LYS A 1 286 ? 2.380 -2.363 22.007 1.00 98.31 286 LYS A N 1
ATOM 2154 C CA . LYS A 1 286 ? 3.677 -2.987 21.738 1.00 98.31 286 LYS A CA 1
ATOM 2155 C C . LYS A 1 286 ? 3.900 -3.144 20.233 1.00 98.31 286 LYS A C 1
ATOM 2157 O O . LYS A 1 286 ? 4.923 -2.665 19.741 1.00 98.31 286 LYS A O 1
ATOM 2162 N N . HIS A 1 287 ? 2.942 -3.712 19.499 1.00 98.06 287 HIS A N 1
ATOM 2163 C CA . HIS A 1 287 ? 3.006 -3.839 18.039 1.00 98.06 287 HIS A CA 1
ATOM 2164 C C . HIS A 1 287 ? 3.183 -2.472 17.363 1.00 98.06 287 HIS A C 1
ATOM 2166 O O . HIS A 1 287 ? 4.045 -2.309 16.496 1.00 98.06 287 HIS A O 1
ATOM 2172 N N . ALA A 1 288 ? 2.455 -1.447 17.818 1.00 97.75 288 ALA A N 1
ATOM 2173 C CA . ALA A 1 288 ? 2.597 -0.081 17.316 1.00 97.75 288 ALA A CA 1
ATOM 2174 C C . ALA A 1 288 ? 4.012 0.494 17.536 1.00 97.75 288 ALA A C 1
ATOM 2176 O O . ALA A 1 288 ? 4.572 1.139 16.646 1.00 97.75 288 ALA A O 1
ATOM 2177 N N . ASN A 1 289 ? 4.622 0.244 18.700 1.00 97.62 289 ASN A N 1
ATOM 2178 C CA . ASN A 1 289 ? 5.995 0.663 18.998 1.00 97.62 289 ASN A CA 1
ATOM 2179 C C . ASN A 1 289 ? 7.046 -0.085 18.159 1.00 97.62 289 ASN A C 1
ATOM 2181 O O . ASN A 1 289 ? 8.049 0.514 17.748 1.00 97.62 289 ASN A O 1
ATOM 2185 N N . GLU A 1 290 ? 6.840 -1.377 17.905 1.00 97.25 290 GLU A N 1
ATOM 2186 C CA . GLU A 1 290 ? 7.706 -2.195 17.049 1.00 97.25 290 GLU A CA 1
ATOM 2187 C C . GLU A 1 290 ? 7.637 -1.723 15.592 1.00 97.25 290 GLU A C 1
ATOM 2189 O O . GLU A 1 290 ? 8.677 -1.447 14.989 1.00 97.25 290 GLU A O 1
ATOM 2194 N N . ALA A 1 291 ? 6.429 -1.510 15.061 1.00 95.56 291 ALA A N 1
ATOM 2195 C CA . ALA A 1 291 ? 6.213 -0.978 13.718 1.00 95.56 291 ALA A CA 1
ATOM 2196 C C . ALA A 1 291 ? 6.861 0.404 13.535 1.00 95.56 291 ALA A C 1
ATOM 2198 O O . ALA A 1 291 ? 7.591 0.625 12.566 1.00 95.56 291 ALA A O 1
ATOM 2199 N N . LEU A 1 292 ? 6.679 1.311 14.504 1.00 95.31 292 LEU A N 1
ATOM 2200 C CA . LEU A 1 292 ? 7.322 2.627 14.506 1.00 95.31 292 LEU A CA 1
ATOM 2201 C C . LEU A 1 292 ? 8.852 2.510 14.521 1.00 95.31 292 LEU A C 1
ATOM 2203 O O . LEU A 1 292 ? 9.545 3.270 13.843 1.00 95.31 292 LEU A O 1
ATOM 2207 N N . THR A 1 293 ? 9.398 1.541 15.260 1.00 96.19 293 THR A N 1
ATOM 2208 C CA . THR A 1 293 ? 10.844 1.295 15.309 1.00 96.19 293 THR A CA 1
ATOM 2209 C C . THR A 1 293 ? 11.359 0.811 13.955 1.00 96.19 293 THR A C 1
ATOM 2211 O O . THR A 1 293 ? 12.337 1.359 13.449 1.00 96.19 293 THR A O 1
ATOM 2214 N N . ILE A 1 294 ? 10.688 -0.159 13.331 1.00 96.75 294 ILE A N 1
ATOM 2215 C CA . ILE A 1 294 ? 11.056 -0.680 12.006 1.00 96.75 294 ILE A CA 1
ATOM 2216 C C . ILE A 1 294 ? 10.995 0.431 10.954 1.00 96.75 294 ILE A C 1
ATOM 2218 O O . ILE A 1 294 ? 11.971 0.647 10.234 1.00 96.75 294 ILE A O 1
ATOM 2222 N N . GLN A 1 295 ? 9.893 1.184 10.905 1.00 95.31 295 GLN A N 1
ATOM 2223 C CA . GLN A 1 295 ? 9.727 2.307 9.983 1.00 95.31 295 GLN A CA 1
ATOM 2224 C C . GLN A 1 295 ? 10.850 3.337 10.152 1.00 95.31 295 GLN A C 1
ATOM 2226 O O . GLN A 1 295 ? 11.459 3.768 9.173 1.00 95.31 295 GLN A O 1
ATOM 2231 N N . THR A 1 296 ? 11.175 3.679 11.400 1.00 95.81 296 THR A N 1
ATOM 2232 C CA . THR A 1 296 ? 12.278 4.589 11.723 1.00 95.81 296 THR A CA 1
ATOM 2233 C C . THR A 1 296 ? 13.598 4.084 11.155 1.00 95.81 296 THR A C 1
ATOM 2235 O O . THR A 1 296 ? 14.335 4.862 10.553 1.00 95.81 296 THR A O 1
ATOM 2238 N N . TRP A 1 297 ? 13.919 2.804 11.350 1.00 97.62 297 TRP A N 1
ATOM 2239 C CA . TRP A 1 297 ? 15.162 2.213 10.858 1.00 97.62 297 TRP A CA 1
ATOM 2240 C C . TRP A 1 297 ? 15.234 2.193 9.331 1.00 97.62 297 TRP A C 1
ATOM 2242 O O . TRP A 1 297 ? 16.287 2.513 8.783 1.00 97.62 297 TRP A O 1
ATOM 2252 N N . LEU A 1 298 ? 14.126 1.900 8.644 1.00 98.06 298 LEU A N 1
ATOM 2253 C CA . LEU A 1 298 ? 14.056 1.958 7.181 1.00 98.06 298 LEU A CA 1
ATOM 2254 C C . LEU A 1 298 ? 14.295 3.380 6.657 1.00 98.06 298 LEU A C 1
ATOM 2256 O O . LEU A 1 298 ? 15.095 3.575 5.742 1.00 98.06 298 LEU A O 1
ATOM 2260 N N . ILE A 1 299 ? 13.666 4.388 7.269 1.00 96.62 299 ILE A N 1
ATOM 2261 C CA . ILE A 1 299 ? 13.877 5.794 6.891 1.00 96.62 299 ILE A CA 1
ATOM 2262 C C . ILE A 1 299 ? 15.305 6.238 7.226 1.00 96.62 299 ILE A C 1
ATOM 2264 O O . ILE A 1 299 ? 15.926 6.940 6.429 1.00 96.62 299 ILE A O 1
ATOM 2268 N N . ARG A 1 300 ? 15.866 5.796 8.361 1.00 97.19 300 ARG A N 1
ATOM 2269 C CA . ARG A 1 300 ? 17.271 6.053 8.710 1.00 97.19 300 ARG A CA 1
ATOM 2270 C C . ARG A 1 300 ? 18.213 5.478 7.664 1.00 97.19 300 ARG A C 1
ATOM 2272 O O . ARG A 1 300 ? 19.088 6.198 7.199 1.00 97.19 300 ARG A O 1
ATOM 2279 N N . LEU A 1 301 ? 18.010 4.227 7.254 1.00 97.94 301 LEU A N 1
ATOM 2280 C CA . LEU A 1 301 ? 18.790 3.606 6.187 1.00 97.94 301 LEU A CA 1
ATOM 2281 C C . LEU A 1 301 ? 18.703 4.427 4.893 1.00 97.94 301 LEU A C 1
ATOM 2283 O O . LEU A 1 301 ? 19.736 4.768 4.327 1.00 97.94 301 LEU A O 1
ATOM 2287 N N . GLY A 1 302 ? 17.498 4.821 4.470 1.00 97.44 302 GLY A N 1
ATOM 2288 C CA . GLY A 1 302 ? 17.309 5.684 3.300 1.00 97.44 302 GLY A CA 1
ATOM 2289 C C . GLY A 1 302 ? 18.027 7.035 3.420 1.00 97.44 302 GLY A C 1
ATOM 2290 O O . GLY A 1 302 ? 18.723 7.452 2.497 1.00 97.44 302 GLY A O 1
ATOM 2291 N N . GLY A 1 303 ? 17.928 7.696 4.575 1.00 97.38 303 GLY A N 1
ATOM 2292 C CA . GLY A 1 303 ? 18.626 8.954 4.851 1.00 97.38 303 GLY A CA 1
ATOM 2293 C C . GLY A 1 303 ? 20.152 8.813 4.845 1.00 97.38 303 GLY A C 1
ATOM 2294 O O . GLY A 1 303 ? 20.844 9.652 4.269 1.00 97.38 303 GLY A O 1
ATOM 2295 N N . PHE A 1 304 ? 20.688 7.728 5.413 1.00 97.62 304 PHE A N 1
ATOM 2296 C CA . PHE A 1 304 ? 22.117 7.417 5.339 1.00 97.62 304 PHE A CA 1
ATOM 2297 C C . PHE A 1 304 ? 22.570 7.142 3.907 1.00 97.62 304 PHE A C 1
ATOM 2299 O O . PHE A 1 304 ? 23.641 7.608 3.531 1.00 97.62 304 PHE A O 1
ATOM 2306 N N . LEU A 1 305 ? 21.761 6.455 3.095 1.00 96.94 305 LEU A N 1
ATOM 2307 C CA . LEU A 1 305 ? 22.062 6.236 1.679 1.00 96.94 305 LEU A CA 1
ATOM 2308 C C . LEU A 1 305 ? 22.117 7.558 0.901 1.00 96.94 305 LEU A C 1
ATOM 2310 O O . LEU A 1 305 ? 23.037 7.748 0.112 1.00 96.94 305 LEU A O 1
ATOM 2314 N N . LEU A 1 306 ? 21.213 8.510 1.165 1.00 96.31 306 LEU A N 1
ATOM 2315 C CA . LEU A 1 306 ? 21.277 9.847 0.553 1.00 96.31 306 LEU A CA 1
ATOM 2316 C C . LEU A 1 306 ? 22.596 10.565 0.877 1.00 96.31 306 LEU A C 1
ATOM 2318 O O . LEU A 1 306 ? 23.240 11.114 -0.017 1.00 96.31 306 LEU A O 1
ATOM 2322 N N . ILE A 1 307 ? 23.020 10.532 2.143 1.00 97.06 307 ILE A N 1
ATOM 2323 C CA . ILE A 1 307 ? 24.286 11.138 2.580 1.00 97.06 307 ILE A CA 1
ATOM 2324 C C . ILE A 1 307 ? 25.483 10.395 1.973 1.00 97.06 307 ILE A C 1
ATOM 2326 O O . ILE A 1 307 ? 26.412 11.030 1.475 1.00 97.06 307 ILE A O 1
ATOM 2330 N N . TYR A 1 308 ? 25.452 9.062 1.970 1.00 96.06 308 TYR A N 1
ATOM 2331 C CA . TYR A 1 308 ? 26.478 8.218 1.363 1.00 96.06 308 TYR A CA 1
ATOM 2332 C C . TYR A 1 308 ? 26.678 8.561 -0.118 1.00 96.06 308 TYR A C 1
ATOM 2334 O O . TYR A 1 308 ? 27.805 8.827 -0.531 1.00 96.06 308 TYR A O 1
ATOM 2342 N N . PHE A 1 309 ? 25.596 8.663 -0.898 1.00 93.06 309 PHE A N 1
ATOM 2343 C CA . PHE A 1 309 ? 25.678 9.049 -2.307 1.00 93.06 309 PHE A CA 1
ATOM 2344 C C . PHE A 1 309 ? 26.193 10.476 -2.500 1.00 93.06 309 PHE A C 1
ATOM 2346 O O . PHE A 1 309 ? 26.914 10.736 -3.463 1.00 93.06 309 PHE A O 1
ATOM 2353 N N . ALA A 1 310 ? 25.896 11.401 -1.583 1.00 95.94 310 ALA A N 1
ATOM 2354 C CA . ALA A 1 310 ? 26.471 12.741 -1.628 1.00 95.94 310 ALA A CA 1
ATOM 2355 C C . ALA A 1 310 ? 28.003 12.710 -1.486 1.00 95.94 310 ALA A C 1
ATOM 2357 O O . ALA A 1 310 ? 28.707 13.363 -2.258 1.00 95.94 310 ALA A O 1
ATOM 2358 N N . PHE A 1 311 ? 28.527 11.919 -0.543 1.00 95.06 311 PHE A N 1
ATOM 2359 C CA . PHE A 1 311 ? 29.970 11.719 -0.386 1.00 95.06 311 PHE A CA 1
ATOM 2360 C C . PHE A 1 311 ? 30.585 10.983 -1.576 1.00 95.06 311 PHE A C 1
ATOM 2362 O O . PHE A 1 311 ? 31.655 11.371 -2.042 1.00 95.06 311 PHE A O 1
ATOM 2369 N N . GLU A 1 312 ? 29.902 9.972 -2.114 1.00 90.12 312 GLU A N 1
ATOM 2370 C CA . GLU A 1 312 ? 30.346 9.276 -3.320 1.00 90.12 312 GLU A CA 1
ATOM 2371 C C . GLU A 1 312 ? 30.476 10.259 -4.495 1.00 90.12 312 GLU A C 1
ATOM 2373 O O . GLU A 1 312 ? 31.521 10.308 -5.141 1.00 90.12 312 GLU A O 1
ATOM 2378 N N . ILE A 1 313 ? 29.467 11.110 -4.734 1.00 91.69 313 ILE A N 1
ATOM 2379 C CA . ILE A 1 313 ? 29.513 12.157 -5.766 1.00 91.69 313 ILE A CA 1
ATOM 2380 C C . ILE A 1 313 ? 30.658 13.144 -5.505 1.00 91.69 313 ILE A C 1
ATOM 2382 O O . ILE A 1 313 ? 31.366 13.505 -6.445 1.00 91.69 313 ILE A O 1
ATOM 2386 N N . ALA A 1 314 ? 30.882 13.550 -4.253 1.00 92.38 314 ALA A N 1
ATOM 2387 C CA . ALA A 1 314 ? 31.972 14.457 -3.897 1.00 92.38 314 ALA A CA 1
ATOM 2388 C C . ALA A 1 314 ? 33.364 13.878 -4.217 1.00 92.38 314 ALA A C 1
ATOM 2390 O O . ALA A 1 314 ? 34.262 14.622 -4.607 1.00 92.38 314 ALA A O 1
ATOM 2391 N N . MET A 1 315 ? 33.536 12.556 -4.104 1.00 89.62 315 MET A N 1
ATOM 2392 C CA . MET A 1 315 ? 34.799 11.863 -4.390 1.00 89.62 315 MET A CA 1
ATOM 2393 C C . MET A 1 315 ? 34.985 11.500 -5.875 1.00 89.62 315 MET A C 1
ATOM 2395 O O . MET A 1 315 ? 36.111 11.218 -6.297 1.00 89.62 315 MET A O 1
ATOM 2399 N N . LYS A 1 316 ? 33.922 11.535 -6.697 1.00 85.75 316 LYS A N 1
ATOM 2400 C CA . LYS A 1 316 ? 33.980 11.159 -8.126 1.00 85.75 316 LYS A CA 1
ATOM 2401 C C . LYS A 1 316 ? 35.028 11.932 -8.933 1.00 85.75 316 LYS A C 1
ATOM 2403 O O . LYS A 1 316 ? 35.773 11.264 -9.648 1.00 85.75 316 LYS A O 1
ATOM 2408 N N . PRO A 1 317 ? 35.160 13.271 -8.835 1.00 85.94 317 PRO A N 1
ATOM 2409 C CA . PRO A 1 317 ? 36.185 13.997 -9.582 1.00 85.94 317 PRO A CA 1
ATOM 2410 C C . PRO A 1 317 ? 37.599 13.489 -9.291 1.00 85.94 317 PRO A C 1
ATOM 2412 O O . PRO A 1 317 ? 38.349 13.228 -10.226 1.00 85.94 317 PRO A O 1
ATOM 2415 N N . LEU A 1 318 ? 37.939 13.264 -8.015 1.00 84.12 318 LEU A N 1
ATOM 2416 C CA . LEU A 1 318 ? 39.249 12.744 -7.612 1.00 84.12 318 LEU A CA 1
ATOM 2417 C C . LEU A 1 318 ? 39.515 11.355 -8.208 1.00 84.12 318 LEU A C 1
ATOM 2419 O O . LEU A 1 318 ? 40.591 11.121 -8.756 1.00 84.12 318 LEU A O 1
ATOM 2423 N N . SER A 1 319 ? 38.526 10.456 -8.157 1.00 80.81 319 SER A N 1
ATOM 2424 C CA . SER A 1 319 ? 38.650 9.129 -8.769 1.00 80.81 319 SER A CA 1
ATOM 2425 C C . SER A 1 319 ? 38.811 9.200 -10.286 1.00 80.81 319 SER A C 1
ATOM 2427 O O . SER A 1 319 ? 39.600 8.435 -10.831 1.00 80.81 319 SER A O 1
ATOM 2429 N N . VAL A 1 320 ? 38.084 10.089 -10.972 1.00 81.25 320 VAL A N 1
ATOM 2430 C CA . VAL A 1 320 ? 38.219 10.249 -12.425 1.00 81.25 320 VAL A CA 1
ATOM 2431 C C . VAL A 1 320 ? 39.606 10.793 -12.759 1.00 81.25 320 VAL A C 1
ATOM 2433 O O . VAL A 1 320 ? 40.259 10.221 -13.619 1.00 81.25 320 VAL A O 1
ATOM 2436 N N . PHE A 1 321 ? 40.109 11.812 -12.053 1.00 79.19 321 PHE A N 1
ATOM 2437 C CA . PHE A 1 321 ? 41.463 12.339 -12.280 1.00 79.19 321 PHE A CA 1
ATOM 2438 C C . PHE A 1 321 ? 42.566 11.280 -12.116 1.00 79.19 321 PHE A C 1
ATOM 2440 O O . PHE A 1 321 ? 43.547 11.296 -12.859 1.00 79.19 321 PHE A O 1
ATOM 2447 N N . ALA A 1 322 ? 42.401 10.346 -11.176 1.00 76.62 322 ALA A N 1
ATOM 2448 C CA . ALA A 1 322 ? 43.352 9.260 -10.957 1.00 76.62 322 ALA A CA 1
ATOM 2449 C C . ALA A 1 322 ? 43.371 8.213 -12.092 1.00 76.62 322 ALA A C 1
ATOM 2451 O O . ALA A 1 322 ? 44.398 7.569 -12.291 1.00 76.62 322 ALA A O 1
ATOM 2452 N N . ASP A 1 323 ? 42.294 8.075 -12.881 1.00 76.94 323 ASP A N 1
ATOM 2453 C CA . ASP A 1 323 ? 42.183 7.069 -13.956 1.00 76.94 323 ASP A CA 1
ATOM 2454 C C . ASP A 1 323 ? 43.155 7.302 -15.140 1.00 76.94 323 ASP A C 1
ATOM 2456 O O . ASP A 1 323 ? 43.277 6.439 -16.010 1.00 76.94 323 ASP A O 1
ATOM 2460 N N . VAL A 1 324 ? 43.837 8.454 -15.208 1.00 68.75 324 VAL A N 1
ATOM 2461 C CA . VAL A 1 324 ? 44.795 8.807 -16.284 1.00 68.75 324 VAL A CA 1
ATOM 2462 C C . VAL A 1 324 ? 46.256 8.697 -15.856 1.00 68.75 324 VAL A C 1
ATOM 2464 O O . VAL A 1 324 ? 47.152 8.881 -16.675 1.00 68.75 324 VAL A O 1
ATOM 2467 N N . LEU A 1 325 ? 46.520 8.353 -14.598 1.00 66.19 325 LEU A N 1
ATOM 2468 C CA . LEU A 1 325 ? 47.870 8.221 -14.065 1.00 66.19 325 LEU A CA 1
ATOM 2469 C C . LEU A 1 325 ? 48.372 6.770 -14.246 1.00 66.19 325 LEU A C 1
ATOM 2471 O O . LEU A 1 325 ? 47.977 5.905 -13.465 1.00 66.19 325 LEU A O 1
ATOM 2475 N N . PRO A 1 326 ? 49.249 6.460 -15.228 1.00 57.34 326 PRO A N 1
ATOM 2476 C CA . PRO A 1 326 ? 49.775 5.099 -15.422 1.00 57.34 326 PRO A CA 1
ATOM 2477 C C . PRO A 1 326 ? 50.624 4.579 -14.241 1.00 57.34 326 PRO A C 1
ATOM 2479 O O . PRO A 1 326 ? 50.758 3.377 -14.047 1.00 57.34 326 PRO A O 1
ATOM 2482 N N . PHE A 1 327 ? 51.148 5.475 -13.406 1.00 54.88 327 PHE A N 1
ATOM 2483 C CA . PHE A 1 327 ? 52.196 5.213 -12.407 1.00 54.88 327 PHE A CA 1
ATOM 2484 C C . PHE A 1 327 ? 51.744 4.511 -11.116 1.00 54.88 327 PHE A C 1
ATOM 2486 O O . PHE A 1 327 ? 52.584 4.175 -10.285 1.00 54.88 327 PHE A O 1
ATOM 2493 N N . LEU A 1 328 ? 50.444 4.268 -10.918 1.00 53.16 328 LEU A N 1
ATOM 2494 C CA . LEU A 1 328 ? 49.975 3.439 -9.796 1.00 53.16 328 LEU A CA 1
ATOM 2495 C C . LEU A 1 328 ? 49.977 1.936 -10.125 1.00 53.16 328 LEU A C 1
ATOM 2497 O O . LEU A 1 328 ? 49.937 1.132 -9.198 1.00 53.16 328 LEU A O 1
ATOM 2501 N N . GLY A 1 329 ? 50.080 1.554 -11.406 1.00 47.59 329 GLY A N 1
ATOM 2502 C CA . GLY A 1 329 ? 50.365 0.170 -11.808 1.00 47.59 329 GLY A CA 1
ATOM 2503 C C . GLY A 1 329 ? 51.816 -0.217 -11.508 1.00 47.59 329 GLY A C 1
ATOM 2504 O O . GLY A 1 329 ? 52.066 -1.233 -10.864 1.00 47.59 329 GLY A O 1
ATOM 2505 N N . ASP A 1 330 ? 52.756 0.667 -11.849 1.00 47.66 330 ASP A N 1
ATOM 2506 C CA . ASP A 1 330 ? 54.195 0.431 -11.666 1.00 47.66 330 ASP A CA 1
ATOM 2507 C C . ASP A 1 330 ? 54.628 0.445 -10.184 1.00 47.66 330 ASP A C 1
ATOM 2509 O O . ASP A 1 330 ? 55.594 -0.216 -9.808 1.00 47.66 330 ASP A O 1
ATOM 2513 N N . LEU A 1 331 ? 53.910 1.159 -9.304 1.00 49.47 331 LEU A N 1
ATOM 2514 C CA . LEU A 1 331 ? 54.229 1.221 -7.867 1.00 49.47 331 LEU A CA 1
ATOM 2515 C C . LEU A 1 331 ? 53.865 -0.076 -7.113 1.00 49.47 331 LEU A C 1
ATOM 2517 O O . LEU A 1 331 ? 54.444 -0.364 -6.067 1.00 49.47 331 LEU A O 1
ATOM 2521 N N . VAL A 1 332 ? 52.928 -0.872 -7.640 1.00 48.16 332 VAL A N 1
ATOM 2522 C CA . VAL A 1 332 ? 52.563 -2.189 -7.084 1.00 48.16 332 VAL A CA 1
ATOM 2523 C C . VAL A 1 332 ? 53.517 -3.283 -7.588 1.00 48.16 332 VAL A C 1
ATOM 2525 O O . VAL A 1 332 ? 53.848 -4.203 -6.838 1.00 48.16 332 VAL A O 1
ATOM 2528 N N . GLU A 1 333 ? 54.049 -3.145 -8.804 1.00 42.84 333 GLU A N 1
ATOM 2529 C CA . GLU A 1 333 ? 55.078 -4.041 -9.355 1.00 42.84 333 GLU A CA 1
ATOM 2530 C C . GLU A 1 333 ? 56.471 -3.764 -8.739 1.00 42.84 333 GLU A C 1
ATOM 2532 O O . GLU A 1 333 ? 57.210 -4.692 -8.411 1.00 42.84 333 GLU A O 1
ATOM 2537 N N . ALA A 1 334 ? 56.784 -2.501 -8.420 1.00 53.72 334 ALA A N 1
ATOM 2538 C CA . ALA A 1 334 ? 57.997 -2.120 -7.686 1.00 53.72 334 ALA A CA 1
ATOM 2539 C C . ALA A 1 334 ? 57.963 -2.453 -6.177 1.00 53.72 334 ALA A C 1
ATOM 2541 O O . ALA A 1 334 ? 59.004 -2.438 -5.526 1.00 53.72 334 ALA A O 1
ATOM 2542 N N . GLY A 1 335 ? 56.784 -2.741 -5.609 1.00 46.97 335 GLY A N 1
ATOM 2543 C CA . GLY A 1 335 ? 56.604 -3.133 -4.202 1.00 46.97 335 GLY A CA 1
ATOM 2544 C C . GLY A 1 335 ? 56.513 -4.645 -3.962 1.00 46.97 335 GLY A C 1
ATOM 2545 O O . GLY A 1 335 ? 56.385 -5.072 -2.815 1.00 46.97 335 GLY A O 1
ATOM 2546 N N . THR A 1 336 ? 56.547 -5.450 -5.027 1.00 44.94 336 THR A N 1
ATOM 2547 C CA . THR A 1 336 ? 56.545 -6.926 -4.981 1.00 44.94 336 THR A CA 1
ATOM 2548 C C . THR A 1 336 ? 57.835 -7.545 -5.537 1.00 44.94 336 THR A C 1
ATOM 2550 O O . THR A 1 336 ? 57.905 -8.763 -5.706 1.00 44.94 336 THR A O 1
ATOM 2553 N N . SER A 1 337 ? 58.861 -6.713 -5.757 1.00 38.78 337 SER A N 1
ATOM 2554 C CA . SER A 1 337 ? 60.242 -7.110 -6.064 1.00 38.78 337 SER A CA 1
ATOM 2555 C C . SER A 1 337 ? 61.129 -7.019 -4.826 1.00 38.78 337 SER A C 1
ATOM 2557 O O . SER A 1 337 ? 61.038 -5.991 -4.118 1.00 38.78 337 SER A O 1
#